Protein AF-A0A935NG46-F1 (afdb_monomer)

Nearest PDB structures (foldseek):
  5boi-assembly1_A  TM=5.589E-01  e=3.787E+00  Priestia megaterium QM B1551
  6q3s-assembly1_A  TM=2.708E-01  e=5.970E+00  Homo sapiens
  5f1i-assembly8_V  TM=2.228E-01  e=8.399E+00  Canis lupus familiaris

Foldseek 3Di:
DDDDDDDDDDDDDDDDDDDDDDPDDDPDDDPDPPPVVVLLVVLLVCVVVVHDADLVSFDFDWDKFPVVVCPAQLNVLVLVCLQVVPCVSNVVQAADPVCLLVLVCLVVVNDDPVRSVVVVVVCCVVCVCVVVVQVVQAVVLSVVQVVVCVVVVHNSNPWDFPIKIWGWSHDNQQWTWIKIWGWTDDPNWIKIFILGIWIHHRRHIHRRHDTDIDTDDD

Sequence (218 aa):
MISKNNKSNLYRFMIGGLFIATLIFFMASCQPADPDAAKIKLTKEKIARGDSLTFDDLNNRVITNDKKMAKDPAFVDLLEAIKTDNYNLIMDHTIPKERLMDAHRVFKREMSDEQFAAEKIRFEQENPDYYYDYMAILAGQYEQLKITMEQYRLDPARIKIDSVTTQQAFDLGDTGEATVHMNFQQNNRKYRISAMKCVKFDGKWYFTNWLVLVKMGA

Secondary structure (DSSP, 8-state):
----------------------------------HHHHHHHHHHHHHHHTPPPPHHHH--EEEES-TTGGGSHHHHHHHHHHHHT-THHHHTTSPPGGGHHHHHGGG-TTS-HHHHHHHHHHHHHH-TTHHHHHHHHHHHHHHHHHHHHHHTT--GGG--EEEEEEEEEEE-SS-EEEEEEEEEEETTEEEEEEEEEEEEETTEEEEEEEEEEEEPP-

Solvent-accessible surface area (backbone atoms only — not comparable to full-atom values): 12894 Å² total; per-residue (Å²): 138,90,81,84,86,85,79,89,86,90,83,87,81,84,80,86,89,77,91,78,91,73,91,72,88,81,88,72,96,66,86,67,78,60,73,57,61,59,48,48,49,51,52,51,52,32,55,77,70,70,48,86,80,50,73,78,75,35,44,75,43,76,43,76,60,38,70,65,63,64,65,33,66,53,53,44,29,43,54,46,17,59,45,69,74,35,67,68,53,42,56,81,24,43,68,55,74,94,42,43,62,65,54,49,38,77,80,45,67,90,49,52,73,67,57,44,53,55,49,45,56,50,47,53,70,78,40,75,55,50,61,59,54,51,53,50,51,46,52,51,27,52,52,49,35,52,56,51,34,58,76,68,70,54,61,54,75,68,68,51,77,76,39,28,36,33,41,29,50,31,71,74,76,41,42,32,34,31,26,38,32,43,28,30,64,54,96,95,40,44,35,32,44,29,41,57,34,30,39,29,45,90,61,41,65,26,59,71,48,56,53,44,69,42,80,51,82,133

Mean predicted aligned error: 13.38 Å

Structure (mmCIF, N/CA/C/O backbone):
data_AF-A0A935NG46-F1
#
_entry.id   AF-A0A935NG46-F1
#
loop_
_atom_site.group_PDB
_atom_site.id
_atom_site.type_symbol
_atom_site.label_atom_id
_atom_site.label_alt_id
_atom_site.label_comp_id
_atom_site.label_asym_id
_atom_site.label_entity_id
_atom_site.label_seq_id
_atom_site.pdbx_PDB_ins_code
_atom_site.Cartn_x
_atom_site.Cartn_y
_atom_site.Cartn_z
_atom_site.occupancy
_atom_site.B_iso_or_equiv
_atom_site.auth_seq_id
_atom_site.auth_comp_id
_atom_site.auth_asym_id
_atom_site.auth_atom_id
_atom_site.pdbx_PDB_model_num
ATOM 1 N N . MET A 1 1 ? 1.502 57.185 15.109 1.00 37.12 1 MET A N 1
ATOM 2 C CA . MET A 1 1 ? 0.429 57.829 14.324 1.00 37.12 1 MET A CA 1
ATOM 3 C C . MET A 1 1 ? -0.360 56.723 13.636 1.00 37.12 1 MET A C 1
ATOM 5 O O . MET A 1 1 ? 0.237 55.895 12.965 1.00 37.12 1 MET A O 1
ATOM 9 N N . ILE A 1 2 ? -1.654 56.635 13.938 1.00 32.75 2 ILE A N 1
ATOM 10 C CA . ILE A 1 2 ? -2.614 55.640 13.435 1.00 32.75 2 ILE A CA 1
ATOM 11 C C . ILE A 1 2 ? -3.162 56.115 12.083 1.00 32.75 2 ILE A C 1
ATOM 13 O O . ILE A 1 2 ? -3.491 57.290 11.974 1.00 32.75 2 ILE A O 1
ATOM 17 N N . SER A 1 3 ? -3.369 55.203 11.128 1.00 28.89 3 SER A N 1
ATOM 18 C CA . SER A 1 3 ? -4.580 55.149 10.280 1.00 28.89 3 SER A CA 1
ATOM 19 C C . SER A 1 3 ? -4.580 53.808 9.529 1.00 28.89 3 SER A C 1
ATOM 21 O O . SER A 1 3 ? -3.670 53.556 8.751 1.00 28.89 3 SER A O 1
ATOM 23 N N . LYS A 1 4 ? -5.334 52.778 9.935 1.00 32.16 4 LYS A N 1
ATOM 24 C CA . LYS A 1 4 ? -6.785 52.522 9.780 1.00 32.16 4 LYS A CA 1
ATOM 25 C C . LYS A 1 4 ? -7.296 52.467 8.328 1.00 32.16 4 LYS A C 1
ATOM 27 O O . LYS A 1 4 ? -7.349 53.472 7.639 1.00 32.16 4 LYS A O 1
ATOM 32 N N . ASN A 1 5 ? -7.836 51.280 8.024 1.00 30.17 5 ASN A N 1
ATOM 33 C CA . ASN A 1 5 ? -9.028 50.976 7.223 1.00 30.17 5 ASN A CA 1
ATOM 34 C C . ASN A 1 5 ? -9.022 51.242 5.708 1.00 30.17 5 ASN A C 1
ATOM 36 O O . ASN A 1 5 ? -9.137 52.374 5.264 1.00 30.17 5 ASN A O 1
ATOM 40 N N . ASN A 1 6 ? -9.186 50.160 4.936 1.00 31.84 6 ASN A N 1
ATOM 41 C CA . ASN A 1 6 ? -10.498 49.915 4.330 1.00 31.84 6 ASN A CA 1
ATOM 42 C C . ASN A 1 6 ? -10.724 48.430 4.007 1.00 31.84 6 ASN A C 1
ATOM 44 O O . ASN A 1 6 ? -10.138 47.856 3.094 1.00 31.84 6 ASN A O 1
ATOM 48 N N . LYS A 1 7 ? -11.616 47.825 4.796 1.00 30.30 7 LYS A N 1
ATOM 49 C CA . LYS A 1 7 ? -12.428 46.677 4.397 1.00 30.30 7 LYS A CA 1
ATOM 50 C C . LYS A 1 7 ? -13.570 47.174 3.502 1.00 30.30 7 LYS A C 1
ATOM 52 O O . LYS A 1 7 ? -13.950 48.337 3.573 1.00 30.30 7 LYS A O 1
ATOM 57 N N . SER A 1 8 ? -14.163 46.213 2.795 1.00 28.41 8 SER A N 1
ATOM 58 C CA . SER A 1 8 ? -15.548 46.181 2.309 1.00 28.41 8 SER A CA 1
ATOM 59 C C . SER A 1 8 ? -15.951 47.185 1.233 1.00 28.41 8 SER A C 1
ATOM 61 O O . SER A 1 8 ? -16.188 48.350 1.521 1.00 28.41 8 SER A O 1
ATOM 63 N N . ASN A 1 9 ? -16.177 46.669 0.024 1.00 28.59 9 ASN A N 1
ATOM 64 C CA . ASN A 1 9 ? -17.460 46.805 -0.672 1.00 28.59 9 ASN A CA 1
ATOM 65 C C . ASN A 1 9 ? -17.449 45.944 -1.937 1.00 28.59 9 ASN A C 1
ATOM 67 O O . ASN A 1 9 ? -16.970 46.380 -2.972 1.00 28.59 9 ASN A O 1
ATOM 71 N N . LEU A 1 10 ? -17.998 44.731 -1.848 1.00 31.39 10 LEU A N 1
ATOM 72 C CA . LEU A 1 10 ? -18.798 44.163 -2.937 1.00 31.39 10 LEU A CA 1
ATOM 73 C C . LEU A 1 10 ? -19.726 43.068 -2.380 1.00 31.39 10 LEU A C 1
ATOM 75 O O . LEU A 1 10 ? -19.707 41.911 -2.777 1.00 31.39 10 LEU A O 1
ATOM 79 N N . TYR A 1 11 ? -20.535 43.452 -1.394 1.00 30.36 11 TYR A N 1
ATOM 80 C CA . TYR A 1 11 ? -21.821 42.809 -1.147 1.00 30.36 11 TYR A CA 1
ATOM 81 C C . TYR A 1 11 ? -22.881 43.737 -1.724 1.00 30.36 11 TYR A C 1
ATOM 83 O O . TYR A 1 11 ? -22.942 44.887 -1.293 1.00 30.36 11 TYR A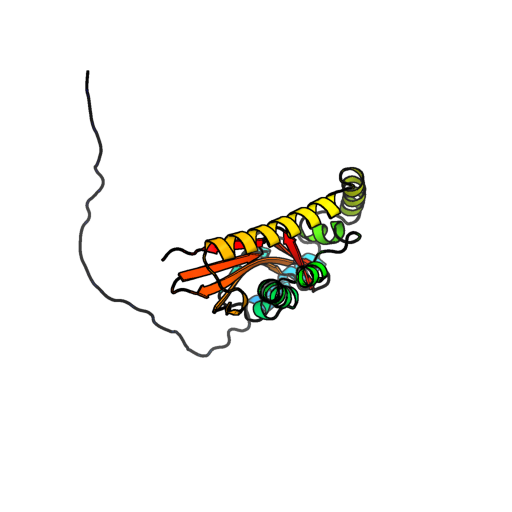 O 1
ATOM 91 N N . ARG A 1 12 ? -23.702 43.228 -2.649 1.00 30.30 12 ARG A N 1
ATOM 92 C CA . ARG A 1 12 ? -25.159 43.457 -2.753 1.00 30.30 12 ARG A CA 1
ATOM 93 C C . ARG A 1 12 ? -25.647 43.148 -4.164 1.00 30.30 12 ARG A C 1
ATOM 95 O O . ARG A 1 12 ? -25.669 44.018 -5.016 1.00 30.30 12 ARG A O 1
ATOM 102 N N . PHE A 1 13 ? -26.091 41.915 -4.341 1.00 29.95 13 PHE A N 1
ATOM 103 C CA . PHE A 1 13 ? -27.479 41.590 -4.678 1.00 29.95 13 PHE A CA 1
ATOM 104 C C . PHE A 1 13 ? -27.719 40.251 -3.957 1.00 29.95 13 PHE A C 1
ATOM 106 O O . PHE A 1 13 ? -27.055 39.270 -4.257 1.00 29.95 13 PHE A O 1
ATOM 113 N N . MET A 1 14 ? -28.305 40.227 -2.753 1.00 26.27 14 MET A N 1
ATOM 114 C CA . MET A 1 14 ? -29.753 40.257 -2.471 1.00 26.27 14 MET A CA 1
ATOM 115 C C . MET A 1 14 ? -30.551 39.317 -3.382 1.00 26.27 14 MET A C 1
ATOM 117 O O . MET A 1 14 ? -30.396 39.407 -4.587 1.00 26.27 14 MET A O 1
ATOM 121 N N . ILE A 1 15 ? -31.483 38.472 -2.942 1.00 27.75 15 ILE A N 1
ATOM 122 C CA . ILE A 1 15 ? -32.122 38.134 -1.657 1.00 27.75 15 ILE A CA 1
ATOM 123 C C . ILE A 1 15 ? -33.001 36.907 -1.998 1.00 27.75 15 ILE A C 1
ATOM 125 O O . ILE A 1 15 ? -33.525 36.840 -3.107 1.00 27.75 15 ILE A O 1
ATOM 129 N N . GLY A 1 16 ? -33.248 36.026 -1.023 1.00 22.80 16 GLY A N 1
ATOM 130 C CA . GLY A 1 16 ? -34.390 35.094 -1.018 1.00 22.80 16 GLY A CA 1
ATOM 131 C C . GLY A 1 16 ? -34.070 33.749 -1.673 1.00 22.80 16 GLY A C 1
ATOM 132 O O . GLY A 1 16 ? -33.757 33.687 -2.847 1.00 22.80 16 GLY A O 1
ATOM 133 N N . GLY A 1 17 ? -34.061 32.616 -0.981 1.00 21.72 17 GLY A N 1
ATOM 134 C CA . GLY A 1 17 ? -34.936 32.215 0.112 1.00 21.72 17 GLY A CA 1
ATOM 135 C C . GLY A 1 17 ? -35.725 31.002 -0.369 1.00 21.72 17 GLY A C 1
ATOM 136 O O . GLY A 1 17 ? -36.666 31.188 -1.121 1.00 21.72 17 GLY A O 1
ATOM 137 N N . LEU A 1 18 ? -35.288 29.798 0.014 1.00 26.62 18 LEU A N 1
ATOM 138 C CA . LEU A 1 18 ? -36.050 28.547 0.215 1.00 26.62 18 LEU A CA 1
ATOM 139 C C . LEU A 1 18 ? -35.009 27.412 0.305 1.00 26.62 18 LEU A C 1
ATOM 141 O O . LEU A 1 18 ? -34.232 27.206 -0.617 1.00 26.62 18 LEU A O 1
ATOM 145 N N . PHE A 1 19 ? -34.776 26.806 1.469 1.00 24.98 19 PHE A N 1
ATOM 146 C CA . PHE A 1 19 ? -35.498 25.609 1.917 1.00 24.98 19 PHE A CA 1
ATOM 147 C C . PHE A 1 19 ? -35.634 24.544 0.817 1.00 24.98 19 PHE A C 1
ATOM 149 O O . PHE A 1 19 ? -36.474 24.680 -0.062 1.00 24.98 19 PHE A O 1
ATOM 156 N N . ILE A 1 20 ? -34.856 23.462 0.930 1.00 27.86 20 ILE A N 1
ATOM 157 C CA . ILE A 1 20 ? -35.323 22.070 1.100 1.00 27.86 20 ILE A CA 1
ATOM 158 C C . ILE A 1 20 ? -34.188 21.109 0.717 1.00 27.86 20 ILE A C 1
ATOM 160 O O . ILE A 1 20 ? -33.558 21.213 -0.330 1.00 27.86 20 ILE A O 1
ATOM 164 N N . ALA A 1 21 ? -33.924 20.177 1.628 1.00 31.73 21 ALA A N 1
ATOM 165 C CA . ALA A 1 21 ? -33.118 18.996 1.399 1.00 31.73 21 ALA A CA 1
ATOM 166 C C . ALA A 1 21 ? -33.641 18.190 0.205 1.00 31.73 21 ALA A C 1
ATOM 168 O O . ALA A 1 21 ? -34.828 17.894 0.151 1.00 31.73 21 ALA A O 1
ATOM 169 N N . THR A 1 22 ? -32.750 17.704 -0.652 1.00 27.98 22 THR A N 1
ATOM 170 C CA . THR A 1 22 ? -33.059 16.542 -1.492 1.00 27.98 22 THR A CA 1
ATOM 171 C C . THR A 1 22 ? -31.817 15.680 -1.651 1.00 27.98 22 THR A C 1
ATOM 173 O O . THR A 1 22 ? -31.035 15.820 -2.585 1.00 27.98 22 THR A O 1
ATOM 176 N N . LEU A 1 23 ? -31.679 14.740 -0.712 1.00 28.22 23 LEU A N 1
ATOM 177 C CA . LEU A 1 23 ? -31.397 13.360 -1.085 1.00 28.22 23 LEU A CA 1
ATOM 178 C C . LEU A 1 23 ? -32.496 12.936 -2.071 1.00 28.22 23 LEU A C 1
ATOM 180 O O . LEU A 1 23 ? -33.660 12.877 -1.682 1.00 28.22 23 LEU A O 1
ATOM 184 N N . ILE A 1 24 ? -32.140 12.618 -3.312 1.00 28.56 24 ILE A N 1
ATOM 185 C CA . ILE A 1 24 ? -32.945 11.727 -4.149 1.00 28.56 24 ILE A CA 1
ATOM 186 C C . ILE A 1 24 ? -32.007 10.662 -4.707 1.00 28.56 24 ILE A C 1
ATOM 188 O O . ILE A 1 24 ? -31.127 10.926 -5.525 1.00 28.56 24 ILE A O 1
ATOM 192 N N . PHE A 1 25 ? -32.215 9.449 -4.200 1.00 27.50 25 PHE A N 1
ATOM 193 C CA . PHE A 1 25 ? -31.856 8.196 -4.843 1.00 27.50 25 PHE A CA 1
ATOM 194 C C . PHE A 1 25 ? -32.391 8.192 -6.279 1.00 27.50 25 PHE A C 1
ATOM 196 O O . PHE A 1 25 ? -33.599 8.281 -6.478 1.00 27.50 25 PHE A O 1
ATOM 203 N N . PHE A 1 26 ? -31.520 7.979 -7.261 1.00 25.33 26 PHE A N 1
ATOM 204 C CA . PHE A 1 26 ? -31.934 7.372 -8.521 1.00 25.33 26 PHE A CA 1
ATOM 205 C C . PHE A 1 26 ? -31.528 5.898 -8.492 1.00 25.33 26 PHE A C 1
ATOM 207 O O . PHE A 1 26 ? -30.383 5.543 -8.754 1.00 25.33 26 PHE A O 1
ATOM 214 N N . MET A 1 27 ? -32.490 5.034 -8.157 1.00 29.83 27 MET A N 1
ATOM 215 C CA . MET A 1 27 ? -32.558 3.709 -8.763 1.00 29.83 27 MET A CA 1
ATOM 216 C C . MET A 1 27 ? -33.507 3.823 -9.953 1.00 29.83 27 MET A C 1
ATOM 218 O O . MET A 1 27 ? -34.720 3.882 -9.785 1.00 29.83 27 MET A O 1
ATOM 222 N N . ALA A 1 28 ? -32.932 3.875 -11.150 1.00 23.89 28 ALA A N 1
ATOM 223 C CA . ALA A 1 28 ? -33.612 3.529 -12.384 1.00 23.89 28 ALA A CA 1
ATOM 224 C C . ALA A 1 28 ? -32.652 2.648 -13.186 1.00 23.89 28 ALA A C 1
ATOM 226 O O . ALA A 1 28 ? -31.534 3.037 -13.521 1.00 23.89 28 ALA A O 1
ATOM 227 N N . SER A 1 29 ? -33.094 1.417 -13.398 1.00 32.28 29 SER A N 1
ATOM 228 C CA . SER A 1 29 ? -32.451 0.367 -14.165 1.00 32.28 29 SER A CA 1
ATOM 229 C C . SER A 1 29 ? -32.290 0.770 -15.630 1.00 32.28 29 SER A C 1
ATOM 231 O O . SER A 1 29 ? -33.238 0.718 -16.404 1.00 32.28 29 SER A O 1
ATOM 233 N N . CYS A 1 30 ? -31.064 1.095 -16.001 1.00 24.56 30 CYS A N 1
ATOM 234 C CA . CYS A 1 30 ? -30.469 0.764 -17.285 1.00 24.56 30 CYS A CA 1
ATOM 235 C C . CYS A 1 30 ? -29.023 0.446 -16.931 1.00 24.56 30 CYS A C 1
ATOM 237 O O . CYS A 1 30 ? -28.327 1.337 -16.456 1.00 24.56 30 CYS A O 1
ATOM 239 N N . GLN A 1 31 ? -28.578 -0.807 -17.079 1.00 31.27 31 GLN A N 1
ATOM 240 C CA . GLN A 1 31 ? -27.139 -1.070 -17.132 1.00 31.27 31 GLN A CA 1
ATOM 241 C C . GLN A 1 31 ? -26.605 -0.211 -18.282 1.00 31.27 31 GLN A C 1
ATOM 243 O O . GLN A 1 31 ? -26.950 -0.494 -19.433 1.00 31.27 31 GLN A O 1
ATOM 248 N N . PRO A 1 32 ? -25.823 0.851 -18.021 1.00 31.98 32 PRO A N 1
ATOM 249 C CA . PRO A 1 32 ? -25.076 1.450 -19.103 1.00 31.98 32 PRO A CA 1
ATOM 250 C C . PRO A 1 32 ? -24.085 0.368 -19.528 1.00 31.98 32 PRO A C 1
ATOM 252 O O . PRO A 1 32 ? -23.428 -0.232 -18.674 1.00 31.98 32 PRO A O 1
ATOM 255 N N . ALA A 1 33 ? -24.014 0.068 -20.824 1.00 40.75 33 ALA A N 1
ATOM 256 C CA . ALA A 1 33 ? -22.881 -0.676 -21.356 1.00 40.75 33 ALA A CA 1
ATOM 257 C C . ALA A 1 33 ? -21.625 0.003 -20.810 1.00 40.75 33 ALA A C 1
ATOM 259 O O . ALA A 1 33 ? -21.465 1.204 -21.025 1.00 40.75 33 ALA A O 1
ATOM 260 N N . ASP A 1 34 ? -20.852 -0.737 -20.012 1.00 42.16 34 ASP A N 1
ATOM 261 C CA . ASP A 1 34 ? -19.823 -0.192 -19.136 1.00 42.16 34 ASP A CA 1
ATOM 262 C C . ASP A 1 34 ? -18.914 0.752 -19.945 1.00 42.16 34 ASP A C 1
ATOM 264 O O . ASP A 1 34 ? -18.124 0.270 -20.770 1.00 42.16 34 ASP A O 1
ATOM 268 N N . PRO A 1 35 ? -19.038 2.089 -19.785 1.00 42.34 35 PRO A N 1
ATOM 269 C CA . PRO A 1 35 ? -18.246 3.049 -20.551 1.00 42.34 35 PRO A CA 1
ATOM 270 C C . PRO A 1 35 ? -16.739 2.875 -20.288 1.00 42.34 35 PRO A C 1
ATOM 272 O O . PRO A 1 35 ? -15.908 3.447 -21.000 1.00 42.34 35 PRO A O 1
ATOM 275 N N . ASP A 1 36 ? -16.386 2.037 -19.310 1.00 53.03 36 ASP A N 1
ATOM 276 C CA . ASP A 1 36 ? -15.032 1.708 -18.902 1.00 53.03 36 ASP A CA 1
ATOM 277 C C . ASP A 1 36 ? -14.428 0.609 -19.766 1.00 53.03 36 ASP A C 1
ATOM 279 O O . ASP A 1 36 ? -13.253 0.696 -20.107 1.00 53.03 36 ASP A O 1
ATOM 283 N N . ALA A 1 37 ? -15.216 -0.363 -20.236 1.00 50.00 37 ALA A N 1
ATOM 284 C CA . ALA A 1 37 ? -14.708 -1.420 -21.110 1.00 50.00 37 ALA A CA 1
ATOM 285 C C . ALA A 1 37 ? -14.220 -0.856 -22.455 1.00 50.00 37 ALA A C 1
ATOM 287 O O . ALA A 1 37 ? -13.175 -1.263 -22.964 1.00 50.00 37 ALA A O 1
ATOM 288 N N . ALA A 1 38 ? -14.942 0.125 -23.005 1.00 50.53 38 ALA A N 1
ATOM 289 C CA . ALA A 1 38 ? -14.576 0.787 -24.256 1.00 50.53 38 ALA A CA 1
ATOM 290 C C . ALA A 1 38 ? -13.324 1.668 -24.105 1.00 50.53 38 ALA A C 1
ATOM 292 O O . ALA A 1 38 ? -12.458 1.651 -24.978 1.00 50.53 38 ALA A O 1
ATOM 293 N N . LYS A 1 39 ? -13.191 2.391 -22.984 1.00 53.53 39 LYS A N 1
ATOM 294 C CA . LYS A 1 39 ? -12.001 3.209 -22.696 1.00 53.53 39 LYS A CA 1
ATOM 295 C C . LYS A 1 39 ? -10.773 2.355 -22.392 1.00 53.53 39 LYS A C 1
ATOM 297 O O . LYS A 1 39 ? -9.725 2.603 -22.970 1.00 53.53 39 LYS A O 1
ATOM 302 N N . ILE A 1 40 ? -10.908 1.307 -21.577 1.00 50.22 40 ILE A N 1
ATOM 303 C CA . ILE A 1 40 ? -9.828 0.349 -21.288 1.00 50.22 40 ILE A CA 1
ATOM 304 C C . ILE A 1 40 ? -9.351 -0.319 -22.580 1.00 50.22 40 ILE A C 1
ATOM 306 O O . ILE A 1 40 ? -8.149 -0.462 -22.792 1.00 50.22 40 ILE A O 1
ATOM 310 N N . LYS A 1 41 ? -10.279 -0.696 -23.467 1.00 57.06 41 LYS A N 1
ATOM 311 C CA . LYS A 1 41 ? -9.944 -1.252 -24.779 1.00 57.06 41 LYS A CA 1
ATOM 312 C C . LYS A 1 41 ? -9.162 -0.249 -25.634 1.00 57.06 41 LYS A C 1
ATOM 314 O O . LYS A 1 41 ? -8.110 -0.608 -26.148 1.00 57.06 41 LYS A O 1
ATOM 319 N N . LEU A 1 42 ? -9.616 1.003 -25.716 1.00 58.66 42 LEU A N 1
ATOM 320 C CA . LEU A 1 42 ? -8.941 2.054 -26.482 1.00 58.66 42 LEU A CA 1
ATOM 321 C C . LEU A 1 42 ? -7.534 2.360 -25.939 1.00 58.66 42 LEU A C 1
ATOM 323 O O . LEU A 1 42 ? -6.596 2.518 -26.715 1.00 58.66 42 LEU A O 1
ATOM 327 N N . THR A 1 43 ? -7.362 2.406 -24.616 1.00 53.19 43 THR A N 1
ATOM 328 C CA . THR A 1 43 ? -6.055 2.635 -23.985 1.00 53.19 43 THR A CA 1
ATOM 329 C C . THR A 1 43 ? -5.114 1.448 -24.207 1.00 53.19 43 THR A C 1
ATOM 331 O O . THR A 1 43 ? -3.949 1.654 -24.539 1.00 53.19 43 THR A O 1
ATOM 334 N N . LYS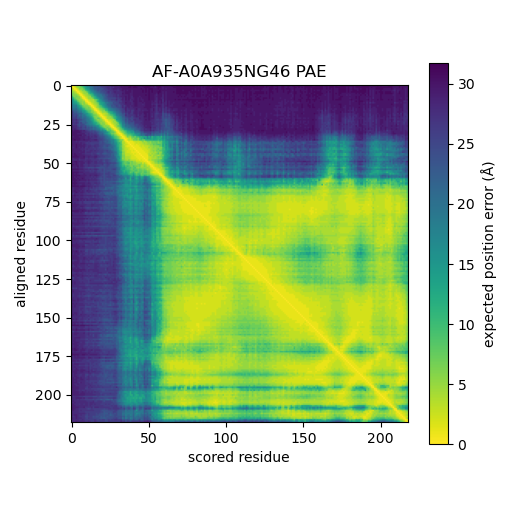 A 1 44 ? -5.611 0.204 -24.119 1.00 49.34 44 LYS A N 1
ATOM 335 C CA . LYS A 1 44 ? -4.837 -1.002 -24.470 1.00 49.34 44 LYS A CA 1
ATOM 336 C C . LYS A 1 44 ? -4.422 -1.018 -25.942 1.00 49.34 44 LYS A C 1
ATOM 338 O O . LYS A 1 44 ? -3.293 -1.382 -26.247 1.00 49.34 44 LYS A O 1
ATOM 343 N N . GLU A 1 45 ? -5.306 -0.595 -26.843 1.00 52.69 45 GLU A N 1
ATOM 344 C CA . GLU A 1 45 ? -5.009 -0.472 -28.274 1.00 52.69 45 GLU A CA 1
ATOM 345 C C . GLU A 1 45 ? -3.966 0.622 -28.550 1.00 52.69 45 GLU A C 1
ATOM 347 O O . GLU A 1 45 ? -3.045 0.385 -29.325 1.00 52.69 45 GLU A O 1
ATOM 352 N N . LYS A 1 46 ? -4.044 1.780 -27.878 1.00 52.59 46 LYS A N 1
ATOM 353 C CA . LYS A 1 46 ? -3.020 2.838 -27.955 1.00 52.59 46 LYS A CA 1
ATOM 354 C C . LYS A 1 46 ? -1.646 2.336 -27.497 1.00 52.59 46 LYS A C 1
ATOM 356 O O . LYS A 1 46 ? -0.667 2.530 -28.208 1.00 52.59 46 LYS A O 1
ATOM 361 N N . ILE A 1 47 ? -1.587 1.615 -26.374 1.00 50.12 47 ILE A N 1
ATOM 362 C CA . ILE A 1 47 ? -0.344 1.006 -25.868 1.00 50.12 47 ILE A CA 1
ATOM 363 C C . ILE A 1 47 ? 0.213 -0.014 -26.863 1.00 50.12 47 ILE A C 1
ATOM 365 O O . ILE A 1 47 ? 1.399 0.022 -27.174 1.00 50.12 47 ILE A O 1
ATOM 369 N N . ALA A 1 48 ? -0.635 -0.893 -27.404 1.00 46.72 48 ALA A N 1
ATOM 370 C CA . ALA A 1 48 ? -0.220 -1.894 -28.386 1.00 46.72 48 ALA A CA 1
ATOM 371 C C . ALA A 1 48 ? 0.300 -1.274 -29.696 1.00 46.72 48 ALA A C 1
ATOM 373 O O . ALA A 1 48 ? 1.090 -1.900 -30.399 1.00 46.72 48 ALA A O 1
ATOM 374 N N . ARG A 1 49 ? -0.130 -0.049 -30.022 1.00 48.34 49 ARG A N 1
ATOM 375 C CA . ARG A 1 49 ? 0.341 0.719 -31.183 1.00 48.34 49 ARG A CA 1
ATOM 376 C C . ARG A 1 49 ? 1.534 1.631 -30.883 1.00 48.34 49 ARG A C 1
ATOM 378 O O . ARG A 1 49 ? 2.070 2.216 -31.817 1.00 48.34 49 ARG A O 1
ATOM 385 N N . GLY A 1 50 ? 1.960 1.739 -29.622 1.00 39.41 50 GLY A N 1
ATOM 386 C CA . GLY A 1 50 ? 3.018 2.664 -29.206 1.00 39.41 50 GLY A CA 1
ATOM 387 C C . GLY A 1 50 ? 2.601 4.139 -29.250 1.00 39.41 50 GLY A C 1
ATOM 388 O O . GLY A 1 50 ? 3.460 5.011 -29.344 1.00 39.41 50 GLY A O 1
ATOM 389 N N . ASP A 1 51 ? 1.296 4.425 -29.207 1.00 49.62 51 ASP A N 1
ATOM 390 C CA . ASP A 1 51 ? 0.777 5.793 -29.180 1.00 49.62 51 ASP A CA 1
ATOM 391 C C . ASP A 1 51 ? 1.043 6.432 -27.802 1.00 49.62 51 ASP A C 1
ATOM 393 O O . ASP A 1 51 ? 0.827 5.805 -26.762 1.00 49.62 51 ASP A O 1
ATOM 397 N N . SER A 1 52 ? 1.431 7.711 -27.782 1.00 43.44 52 SER A N 1
ATOM 398 C CA . SER A 1 52 ? 1.578 8.490 -26.544 1.00 43.44 52 SER A CA 1
ATOM 399 C C . SER A 1 52 ? 0.239 8.607 -25.803 1.00 43.44 52 SER A C 1
ATOM 401 O O . SER A 1 52 ? -0.766 9.012 -26.403 1.00 43.44 52 SER A O 1
ATOM 403 N N . LEU A 1 53 ? 0.214 8.304 -24.503 1.00 46.69 53 LEU A N 1
ATOM 404 C CA . LEU A 1 53 ? -0.981 8.443 -23.665 1.00 46.69 53 LEU A CA 1
ATOM 405 C C . LEU A 1 53 ? -1.050 9.842 -23.046 1.00 46.69 53 LEU A C 1
ATOM 407 O O . LEU A 1 53 ? -0.069 10.352 -22.512 1.00 46.69 53 LEU A O 1
ATOM 411 N N . THR A 1 54 ? -2.227 10.468 -23.076 1.00 51.94 54 THR A N 1
ATOM 412 C CA . THR A 1 54 ? -2.449 11.736 -22.365 1.00 51.94 54 THR A CA 1
ATOM 413 C C . THR A 1 54 ? -2.833 11.495 -20.901 1.00 51.94 54 THR A C 1
ATOM 415 O O . THR A 1 54 ? -3.349 10.437 -20.542 1.00 51.94 54 THR A O 1
ATOM 418 N N . PHE A 1 55 ? -2.649 12.497 -20.035 1.00 40.88 55 PHE A N 1
ATOM 419 C CA . PHE A 1 55 ? -3.143 12.451 -18.648 1.00 40.88 55 PHE A CA 1
ATOM 420 C C . PHE A 1 55 ? -4.662 12.197 -18.566 1.00 40.88 55 PHE A C 1
ATOM 422 O O . PHE A 1 55 ? -5.124 11.506 -17.659 1.00 40.88 55 PHE A O 1
ATOM 429 N N . ASP A 1 56 ? -5.429 12.683 -19.545 1.00 51.94 56 ASP A N 1
ATOM 430 C CA . ASP A 1 56 ? -6.872 12.437 -19.651 1.00 51.94 56 ASP A CA 1
ATOM 431 C C . ASP A 1 56 ? -7.209 11.011 -20.119 1.00 51.94 56 ASP A C 1
ATOM 433 O O . ASP A 1 56 ? -8.286 10.504 -19.792 1.00 51.94 56 ASP A O 1
ATOM 437 N N . ASP A 1 57 ? -6.297 10.337 -20.833 1.00 54.09 57 ASP A N 1
ATOM 438 C CA . ASP A 1 57 ? -6.408 8.908 -21.170 1.00 54.09 57 ASP A CA 1
ATOM 439 C C . ASP A 1 57 ? -6.153 8.008 -19.946 1.00 54.09 57 ASP A C 1
ATOM 441 O O . ASP A 1 57 ? -6.642 6.878 -19.891 1.00 54.09 57 ASP A O 1
ATOM 445 N N . LEU A 1 58 ? -5.404 8.513 -18.960 1.00 52.72 58 LEU A N 1
ATOM 446 C CA . LEU A 1 58 ? -5.075 7.824 -17.706 1.00 52.72 58 LEU A CA 1
ATOM 447 C C . LEU A 1 58 ? -6.118 8.082 -16.599 1.00 52.72 58 LEU A C 1
ATOM 449 O O . LEU A 1 58 ? -6.304 7.248 -15.725 1.00 52.72 58 LEU A O 1
ATOM 453 N N . ASN A 1 59 ? -6.820 9.209 -16.705 1.00 54.50 59 ASN A N 1
ATOM 454 C CA . ASN A 1 59 ? -7.803 9.829 -15.816 1.00 54.50 59 ASN A CA 1
ATOM 455 C C . ASN A 1 59 ? -7.999 9.293 -14.380 1.00 54.50 59 ASN A C 1
ATOM 457 O O . ASN A 1 59 ? -8.568 8.225 -14.139 1.00 54.50 59 ASN A O 1
ATOM 461 N N . ASN A 1 60 ? -7.694 10.194 -13.438 1.00 58.53 60 ASN A N 1
ATOM 462 C CA . ASN A 1 60 ? -7.894 10.110 -11.994 1.00 58.53 60 ASN A CA 1
ATOM 463 C C . ASN A 1 60 ? -9.372 9.958 -11.609 1.00 58.53 60 ASN A C 1
ATOM 465 O O . ASN A 1 60 ? -10.086 10.943 -11.403 1.00 58.53 60 ASN A O 1
ATOM 469 N N . ARG A 1 61 ? -9.842 8.721 -11.461 1.00 59.34 61 ARG A N 1
ATOM 470 C CA . ARG A 1 61 ? -11.198 8.446 -10.972 1.00 59.34 61 ARG A CA 1
ATOM 471 C C . ARG A 1 61 ? -11.185 8.236 -9.472 1.00 59.34 61 ARG A C 1
ATOM 473 O O . ARG A 1 61 ? -10.455 7.384 -8.978 1.00 59.34 61 ARG A O 1
ATOM 480 N N . VAL A 1 62 ? -12.046 8.963 -8.763 1.00 61.56 62 VAL A N 1
ATOM 481 C CA . VAL A 1 62 ? -12.372 8.667 -7.365 1.00 61.56 62 VAL A CA 1
ATOM 482 C C . VAL A 1 62 ? -13.598 7.762 -7.344 1.00 61.56 62 VAL A C 1
ATOM 484 O O . VAL A 1 62 ? -14.733 8.219 -7.476 1.00 61.56 62 VAL A O 1
ATOM 487 N N . ILE A 1 63 ? -13.371 6.463 -7.190 1.00 66.00 63 ILE A N 1
ATOM 488 C CA . ILE A 1 63 ? -14.427 5.470 -7.014 1.00 66.00 63 ILE A CA 1
ATOM 489 C C . ILE A 1 63 ? -14.716 5.374 -5.524 1.00 66.00 63 ILE A C 1
ATOM 491 O O . ILE A 1 63 ? -13.862 4.986 -4.730 1.00 66.00 63 ILE A O 1
ATOM 495 N N . THR A 1 64 ? -15.936 5.725 -5.135 1.00 62.84 64 THR A N 1
ATOM 496 C CA . THR A 1 64 ? -16.400 5.532 -3.761 1.00 62.84 64 THR A CA 1
ATOM 497 C C . THR A 1 64 ? -17.131 4.199 -3.680 1.00 62.84 64 THR A C 1
ATOM 499 O O . THR A 1 64 ? -18.044 3.954 -4.463 1.00 62.84 64 THR A O 1
ATOM 502 N N . ASN A 1 65 ? -16.753 3.365 -2.712 1.00 74.44 65 ASN A N 1
ATOM 503 C CA . ASN A 1 65 ? -17.263 2.011 -2.496 1.00 74.44 65 ASN A CA 1
ATOM 504 C C . ASN A 1 65 ? -16.782 0.971 -3.528 1.00 74.44 65 ASN A C 1
ATOM 506 O O . ASN A 1 65 ? -17.575 0.216 -4.099 1.00 74.44 65 ASN A O 1
ATOM 510 N N . ASP A 1 66 ? -15.467 0.910 -3.740 1.00 78.44 66 ASP A N 1
ATOM 511 C CA . ASP A 1 66 ? -14.835 -0.111 -4.577 1.00 78.44 66 ASP A CA 1
ATOM 512 C C . ASP A 1 66 ? -14.800 -1.478 -3.866 1.00 78.44 66 ASP A C 1
ATOM 514 O O . ASP A 1 66 ? -13.867 -1.836 -3.142 1.00 78.44 66 ASP A O 1
ATOM 518 N N . LYS A 1 67 ? -15.862 -2.265 -4.074 1.00 74.38 67 LYS A N 1
ATOM 519 C CA . LYS A 1 67 ? -16.007 -3.605 -3.485 1.00 74.38 67 LYS A CA 1
ATOM 520 C C . LYS A 1 67 ? -14.953 -4.603 -3.966 1.00 74.38 67 LYS A C 1
ATOM 522 O O . LYS A 1 67 ? -14.799 -5.634 -3.313 1.00 74.38 67 LYS A O 1
ATOM 527 N N . LYS A 1 68 ? -14.302 -4.365 -5.111 1.00 80.88 68 LYS A N 1
ATOM 528 C CA . LYS A 1 68 ? -13.242 -5.251 -5.609 1.00 80.88 68 LYS A CA 1
ATOM 529 C C . LYS A 1 68 ? -11.963 -4.990 -4.829 1.00 80.88 68 LYS A C 1
ATOM 531 O O . LYS A 1 68 ? -11.405 -5.937 -4.292 1.00 80.88 68 LYS A O 1
ATOM 536 N N . MET A 1 69 ? -11.588 -3.721 -4.672 1.00 80.94 69 MET A N 1
ATOM 537 C CA . MET A 1 69 ? -10.405 -3.341 -3.896 1.00 80.94 69 MET A CA 1
ATOM 538 C C . MET A 1 69 ? -10.519 -3.743 -2.421 1.00 80.94 69 MET A C 1
ATOM 540 O O . MET A 1 69 ? -9.562 -4.222 -1.830 1.00 80.94 69 MET A O 1
ATOM 544 N N . ALA A 1 70 ? -11.721 -3.656 -1.841 1.00 77.69 70 ALA A N 1
ATOM 545 C CA . ALA A 1 70 ? -11.983 -4.129 -0.477 1.00 77.69 70 ALA A CA 1
ATOM 546 C C . ALA A 1 70 ? -11.755 -5.642 -0.270 1.00 77.69 70 ALA A C 1
ATOM 548 O O . ALA A 1 70 ? -11.688 -6.096 0.870 1.00 77.69 70 ALA A O 1
ATOM 549 N N . LYS A 1 71 ? -11.714 -6.425 -1.354 1.00 84.69 71 LYS A N 1
ATOM 550 C CA . LYS A 1 71 ? -11.497 -7.879 -1.344 1.00 84.69 71 LYS A CA 1
ATOM 551 C C . LYS A 1 71 ? -10.125 -8.275 -1.879 1.00 84.69 71 LYS A C 1
ATOM 553 O O . LYS A 1 71 ? -9.842 -9.468 -1.946 1.00 84.69 71 LYS A O 1
ATOM 558 N N . ASP A 1 72 ? -9.325 -7.313 -2.322 1.00 87.56 72 ASP A N 1
ATOM 559 C CA . ASP A 1 72 ? -7.998 -7.613 -2.828 1.00 87.56 72 ASP A CA 1
ATOM 560 C C . ASP A 1 72 ? -7.104 -8.084 -1.662 1.00 87.56 72 ASP A C 1
ATOM 562 O O . ASP A 1 72 ? -7.162 -7.481 -0.580 1.00 87.56 72 ASP A O 1
ATOM 566 N N . PRO A 1 73 ? -6.329 -9.176 -1.843 1.00 89.75 73 PRO A N 1
ATOM 567 C CA . PRO A 1 73 ? -5.549 -9.787 -0.772 1.00 89.75 73 PRO A CA 1
ATOM 568 C C . PRO A 1 73 ? -4.666 -8.801 -0.013 1.00 89.75 73 PRO A C 1
ATOM 570 O O . PRO A 1 73 ? -4.609 -8.877 1.209 1.00 89.75 73 PRO A O 1
ATOM 573 N N . ALA A 1 74 ? -4.059 -7.826 -0.699 1.00 87.75 74 ALA A N 1
ATOM 574 C CA . ALA A 1 74 ? -3.176 -6.863 -0.052 1.00 87.75 74 ALA A CA 1
ATOM 575 C C . ALA A 1 74 ? -3.902 -6.069 1.042 1.00 87.75 74 ALA A C 1
ATOM 577 O O . ALA A 1 74 ? -3.391 -5.891 2.147 1.00 87.75 74 ALA A O 1
ATOM 578 N N . PHE A 1 75 ? -5.127 -5.619 0.765 1.00 87.31 75 PHE A N 1
ATOM 579 C CA . PHE A 1 75 ? -5.902 -4.817 1.714 1.00 87.31 75 PHE A CA 1
ATOM 580 C C . PHE A 1 75 ? -6.592 -5.666 2.775 1.00 87.31 75 PHE A C 1
ATOM 582 O O . PHE A 1 75 ? -6.740 -5.210 3.908 1.00 87.31 75 PHE A O 1
ATOM 589 N N . VAL A 1 76 ? -6.994 -6.892 2.433 1.00 89.56 76 VAL A N 1
ATOM 590 C CA . VAL A 1 76 ? -7.495 -7.860 3.418 1.00 89.56 76 VAL A CA 1
ATOM 591 C C . VAL A 1 76 ? -6.408 -8.151 4.451 1.00 89.56 76 VAL A C 1
ATOM 593 O O . VAL A 1 76 ? -6.657 -8.007 5.648 1.00 89.56 76 VAL A O 1
ATOM 596 N N . ASP A 1 77 ? -5.197 -8.448 3.991 1.00 92.62 77 ASP A N 1
ATOM 597 C CA . ASP A 1 77 ? -4.067 -8.781 4.852 1.00 92.62 77 ASP A CA 1
ATOM 598 C C . ASP A 1 77 ? -3.542 -7.561 5.613 1.00 92.62 77 ASP A C 1
ATOM 600 O O . ASP A 1 77 ? -3.135 -7.696 6.760 1.00 92.62 77 ASP A O 1
ATOM 604 N N . LEU A 1 78 ? -3.640 -6.347 5.058 1.00 90.19 78 LEU A N 1
ATOM 605 C CA . LEU A 1 78 ? -3.386 -5.113 5.812 1.00 90.19 78 LEU A CA 1
ATOM 606 C C . LEU A 1 78 ? -4.359 -4.950 6.989 1.00 90.19 78 LEU A C 1
ATOM 608 O O . LEU A 1 78 ? -3.950 -4.572 8.087 1.00 90.19 78 LEU A O 1
ATOM 612 N N . LEU A 1 79 ? -5.653 -5.213 6.783 1.00 90.38 79 LEU A N 1
ATOM 613 C CA . LEU A 1 79 ? -6.638 -5.135 7.864 1.00 90.38 79 LEU A CA 1
ATOM 614 C C . LEU A 1 79 ? -6.429 -6.230 8.905 1.00 90.38 79 LEU A C 1
ATOM 616 O O . LEU A 1 79 ? -6.617 -5.968 10.093 1.00 90.38 79 LEU A O 1
ATOM 620 N N . GLU A 1 80 ? -6.057 -7.430 8.471 1.00 93.38 80 GLU A N 1
ATOM 621 C CA . GLU A 1 80 ? -5.739 -8.525 9.379 1.00 93.38 80 GLU A CA 1
ATOM 622 C C . GLU A 1 80 ? -4.470 -8.224 10.177 1.00 93.38 80 GLU A C 1
ATOM 624 O O . GLU A 1 80 ? -4.508 -8.296 11.400 1.00 93.38 80 GLU A O 1
ATOM 629 N N . ALA A 1 81 ? -3.407 -7.746 9.522 1.00 92.88 81 ALA A N 1
ATOM 630 C CA . ALA A 1 81 ? -2.174 -7.302 10.166 1.00 92.88 81 ALA A CA 1
ATOM 631 C C . ALA A 1 81 ? -2.466 -6.328 11.305 1.00 92.88 81 ALA A C 1
ATOM 633 O O . ALA A 1 81 ? -2.009 -6.543 12.420 1.00 92.88 81 ALA A O 1
ATOM 634 N N . ILE A 1 82 ? -3.297 -5.315 11.047 1.00 91.75 82 ILE A N 1
ATOM 635 C CA . ILE A 1 82 ? -3.715 -4.323 12.043 1.00 91.75 82 ILE A CA 1
ATOM 636 C C . ILE A 1 82 ? -4.461 -4.968 13.217 1.00 91.75 82 ILE A C 1
ATOM 638 O O . ILE A 1 82 ? -4.252 -4.587 14.367 1.00 91.75 82 ILE A O 1
ATOM 642 N N . LYS A 1 83 ? -5.361 -5.915 12.943 1.00 93.50 83 LYS A N 1
ATOM 643 C CA . LYS A 1 83 ? -6.176 -6.576 13.973 1.00 93.50 83 LYS A CA 1
ATOM 644 C C . LYS A 1 83 ? -5.366 -7.527 14.843 1.00 93.50 83 LYS A C 1
ATOM 646 O O . LYS A 1 83 ? -5.668 -7.649 16.027 1.00 93.50 83 LYS A O 1
ATOM 651 N N . THR A 1 84 ? -4.383 -8.204 14.259 1.00 93.81 84 THR A N 1
ATOM 652 C CA . THR A 1 84 ? -3.584 -9.243 14.921 1.00 93.81 84 THR A CA 1
ATOM 653 C C . THR A 1 84 ? -2.190 -8.776 15.325 1.00 93.81 84 THR A C 1
ATOM 655 O O . THR A 1 84 ? -1.423 -9.575 15.849 1.00 93.81 84 THR A O 1
ATOM 658 N N . ASP A 1 85 ? -1.839 -7.525 15.028 1.00 91.38 85 ASP A N 1
ATOM 659 C CA . ASP A 1 85 ? -0.482 -6.975 15.115 1.00 91.38 85 ASP A CA 1
ATOM 660 C C . ASP A 1 85 ? 0.581 -7.850 14.419 1.00 91.38 85 ASP A C 1
ATOM 662 O O . ASP A 1 85 ? 1.635 -8.163 14.968 1.00 91.38 85 ASP A O 1
ATOM 666 N N . ASN A 1 86 ? 0.293 -8.286 13.188 1.00 92.62 86 ASN A N 1
ATOM 667 C CA . ASN A 1 86 ? 1.184 -9.160 12.419 1.00 92.62 86 ASN A CA 1
ATOM 668 C C . ASN A 1 86 ? 1.685 -8.475 11.142 1.00 92.62 86 ASN A C 1
ATOM 670 O O . ASN A 1 86 ? 1.130 -8.660 10.060 1.00 92.62 86 ASN A O 1
ATOM 674 N N . TYR A 1 87 ? 2.771 -7.709 11.267 1.00 88.88 87 TYR A N 1
ATOM 675 C CA . TYR A 1 87 ? 3.376 -6.971 10.151 1.00 88.88 87 TYR A CA 1
ATOM 676 C C . TYR A 1 87 ? 3.808 -7.864 8.973 1.00 88.88 87 TYR A C 1
ATOM 678 O O . TYR A 1 87 ? 3.795 -7.414 7.828 1.00 88.88 87 TYR A O 1
ATOM 686 N N . ASN A 1 88 ? 4.127 -9.142 9.213 1.00 91.38 88 ASN A N 1
ATOM 687 C CA . ASN A 1 88 ? 4.551 -10.057 8.147 1.00 91.38 88 ASN A CA 1
ATOM 688 C C . ASN A 1 88 ? 3.469 -10.257 7.075 1.00 91.38 88 ASN A C 1
ATOM 690 O O . ASN A 1 88 ? 3.809 -10.462 5.917 1.00 91.38 88 ASN A O 1
ATOM 694 N N . LEU A 1 89 ? 2.186 -10.111 7.425 1.00 91.25 89 LEU A N 1
ATOM 695 C CA . LEU A 1 89 ? 1.088 -10.180 6.455 1.00 91.25 89 LEU A CA 1
ATOM 696 C C . LEU A 1 89 ? 1.159 -9.062 5.402 1.00 91.25 89 LEU A C 1
ATOM 698 O O . LEU A 1 89 ? 0.691 -9.237 4.286 1.00 91.25 89 LEU A O 1
ATOM 702 N N . ILE A 1 90 ? 1.766 -7.916 5.726 1.00 87.56 90 ILE A N 1
ATOM 703 C CA . ILE A 1 90 ? 1.941 -6.795 4.789 1.00 87.56 90 ILE A CA 1
ATOM 704 C C . ILE A 1 90 ? 3.176 -7.012 3.907 1.00 87.56 90 ILE A C 1
ATOM 706 O O . ILE A 1 90 ? 3.193 -6.591 2.750 1.00 87.56 90 ILE A O 1
ATOM 710 N N . MET A 1 91 ? 4.199 -7.689 4.434 1.00 86.94 91 MET A N 1
ATOM 711 C CA . MET A 1 91 ? 5.462 -7.947 3.734 1.00 86.94 91 MET A CA 1
ATOM 712 C C . MET A 1 91 ? 5.252 -8.757 2.448 1.00 86.94 91 MET A C 1
ATOM 714 O O . MET A 1 91 ? 5.872 -8.452 1.430 1.00 86.94 91 MET A O 1
ATOM 718 N N . ASP A 1 92 ? 4.307 -9.698 2.449 1.00 86.50 92 ASP A N 1
ATOM 719 C CA . ASP A 1 92 ? 3.939 -10.511 1.276 1.00 86.50 92 ASP A CA 1
ATOM 720 C C . ASP A 1 92 ? 3.285 -9.697 0.136 1.00 86.50 92 ASP A C 1
ATOM 722 O O . ASP A 1 92 ? 3.099 -10.184 -0.990 1.00 86.50 92 ASP A O 1
ATOM 726 N N . HIS A 1 93 ? 2.954 -8.432 0.408 1.00 88.31 93 HIS A N 1
ATOM 727 C CA . HIS A 1 93 ? 2.390 -7.468 -0.542 1.00 88.31 93 HIS A CA 1
ATOM 728 C C . HIS A 1 93 ? 3.327 -6.292 -0.821 1.00 88.31 93 HIS A C 1
ATOM 730 O O . HIS A 1 93 ? 2.900 -5.252 -1.327 1.00 88.31 93 HIS A O 1
ATOM 736 N N . THR A 1 94 ? 4.615 -6.464 -0.530 1.00 88.44 94 THR A N 1
ATOM 737 C CA . THR A 1 94 ? 5.682 -5.562 -0.977 1.00 88.44 94 THR A CA 1
ATOM 738 C C . THR A 1 94 ? 6.298 -6.048 -2.280 1.00 88.44 94 THR A C 1
ATOM 740 O O . THR A 1 94 ? 6.170 -7.217 -2.653 1.00 88.44 94 THR A O 1
ATOM 743 N N . ILE A 1 95 ? 6.916 -5.133 -3.026 1.00 86.88 95 ILE A N 1
ATOM 744 C CA . ILE A 1 95 ? 7.537 -5.491 -4.302 1.00 86.88 95 ILE A CA 1
ATOM 745 C C . ILE A 1 95 ? 8.837 -6.258 -4.009 1.00 86.88 95 ILE A C 1
ATOM 747 O O . ILE A 1 95 ? 9.673 -5.730 -3.272 1.00 86.88 95 ILE A O 1
ATOM 751 N N . PRO A 1 96 ? 9.058 -7.451 -4.597 1.00 87.31 96 PRO A N 1
ATOM 752 C CA . PRO A 1 96 ? 10.319 -8.172 -4.443 1.00 87.31 96 PRO A CA 1
ATOM 753 C C . PRO A 1 96 ? 11.519 -7.320 -4.869 1.00 87.31 96 PRO A C 1
ATOM 755 O O . PRO A 1 96 ? 11.438 -6.574 -5.850 1.00 87.31 96 PRO A O 1
ATOM 758 N N . LYS A 1 97 ? 12.648 -7.445 -4.162 1.00 87.88 97 LYS A N 1
ATOM 759 C CA . LYS A 1 97 ? 13.853 -6.618 -4.366 1.00 87.88 97 LYS A CA 1
ATOM 760 C C . LYS A 1 97 ? 14.292 -6.573 -5.828 1.00 87.88 97 LYS A C 1
ATOM 762 O O . LYS A 1 97 ? 14.527 -5.503 -6.378 1.00 87.88 97 LYS A O 1
ATOM 767 N N . GLU A 1 98 ? 14.354 -7.734 -6.461 1.00 86.50 98 GLU A N 1
ATOM 768 C CA . GLU A 1 98 ? 14.778 -7.935 -7.845 1.00 86.50 98 GLU A CA 1
ATOM 769 C C . GLU A 1 98 ? 13.808 -7.343 -8.881 1.00 86.50 98 GLU A C 1
ATOM 771 O O . GLU A 1 98 ? 14.168 -7.149 -10.044 1.00 86.50 98 GLU A O 1
ATOM 776 N N . ARG A 1 99 ? 12.578 -7.034 -8.458 1.00 86.56 99 ARG A N 1
ATOM 777 C CA . ARG A 1 99 ? 11.487 -6.529 -9.302 1.00 86.56 99 ARG A CA 1
ATOM 778 C C . ARG A 1 99 ? 11.104 -5.091 -8.977 1.00 86.56 99 ARG A C 1
ATOM 780 O O . ARG A 1 99 ? 10.269 -4.524 -9.676 1.00 86.56 99 ARG A O 1
ATOM 787 N N . LEU A 1 100 ? 11.730 -4.478 -7.972 1.00 83.94 100 LEU A N 1
ATOM 788 C CA . LEU A 1 100 ? 11.423 -3.121 -7.522 1.00 83.94 100 LEU A CA 1
ATOM 789 C C . LEU A 1 100 ? 11.537 -2.101 -8.656 1.00 83.94 100 LEU A C 1
ATOM 791 O O . LEU A 1 100 ? 10.624 -1.307 -8.882 1.00 83.94 100 LEU A O 1
ATOM 795 N N . MET A 1 101 ? 12.616 -2.179 -9.437 1.00 83.00 101 MET A N 1
ATOM 796 C CA . MET A 1 101 ? 12.769 -1.306 -10.595 1.00 83.00 101 MET A CA 1
ATOM 797 C C . MET A 1 101 ? 11.775 -1.622 -11.703 1.00 83.00 101 MET A C 1
ATOM 799 O O . MET A 1 101 ? 11.245 -0.700 -12.311 1.00 83.00 101 MET A O 1
ATOM 803 N N . ASP A 1 102 ? 11.436 -2.887 -11.924 1.00 84.00 102 ASP A N 1
ATOM 804 C CA . ASP A 1 102 ? 10.452 -3.251 -12.945 1.00 84.00 102 ASP A CA 1
ATOM 805 C C . ASP A 1 102 ? 9.051 -2.739 -12.587 1.00 84.00 102 ASP A C 1
ATOM 807 O O . ASP A 1 102 ? 8.330 -2.257 -13.457 1.00 84.00 102 ASP A O 1
ATOM 811 N N . ALA A 1 103 ? 8.704 -2.721 -11.300 1.00 81.69 103 ALA A N 1
ATOM 812 C CA . ALA A 1 103 ? 7.510 -2.043 -10.818 1.00 81.69 103 ALA A CA 1
ATOM 813 C C . ALA A 1 103 ? 7.600 -0.518 -11.011 1.00 81.69 103 ALA A C 1
ATOM 815 O O . ALA A 1 103 ? 6.606 0.113 -11.356 1.00 81.69 103 ALA A O 1
ATOM 816 N N . HIS A 1 104 ? 8.783 0.096 -10.893 1.00 76.62 104 HIS A N 1
ATOM 817 C CA . HIS A 1 104 ? 8.967 1.512 -11.240 1.00 76.62 104 HIS A CA 1
ATOM 818 C C . HIS A 1 104 ? 8.788 1.824 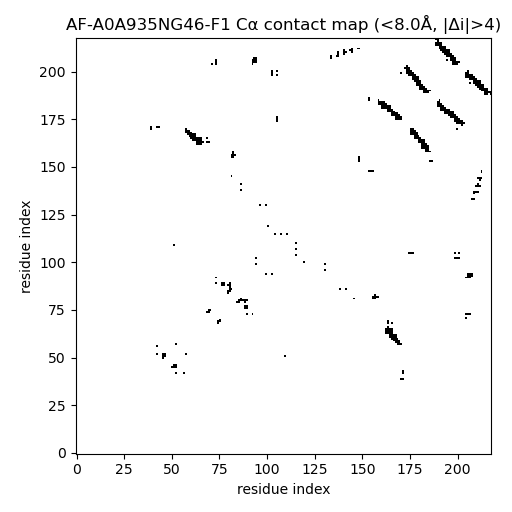-12.725 1.00 76.62 104 HIS A C 1
ATOM 820 O O . HIS A 1 104 ? 8.532 2.981 -13.073 1.00 76.62 104 HIS A O 1
ATOM 826 N N . ARG A 1 105 ? 8.852 0.823 -13.610 1.00 77.81 105 ARG A N 1
ATOM 827 C CA . ARG A 1 105 ? 8.524 1.005 -15.029 1.00 77.81 105 ARG A CA 1
ATOM 828 C C . ARG A 1 105 ? 7.123 1.574 -15.225 1.00 77.81 105 ARG A C 1
ATOM 830 O O . ARG A 1 105 ? 6.903 2.347 -16.153 1.00 77.81 105 ARG A O 1
ATOM 837 N N . VAL A 1 106 ? 6.206 1.269 -14.309 1.00 71.31 106 VAL A N 1
ATOM 838 C CA . VAL A 1 106 ? 4.844 1.817 -14.253 1.00 71.31 106 VAL A CA 1
ATOM 839 C C . VAL A 1 106 ? 4.849 3.358 -14.253 1.00 71.31 106 VAL A C 1
ATOM 841 O O . VAL A 1 106 ? 3.979 3.980 -14.865 1.00 71.31 106 VAL A O 1
ATOM 844 N N . PHE A 1 107 ? 5.877 3.985 -13.675 1.00 69.62 107 PHE A N 1
ATOM 845 C CA . PHE A 1 107 ? 6.068 5.441 -13.655 1.00 69.62 107 PHE A CA 1
ATOM 846 C C . PHE A 1 107 ? 6.941 5.976 -14.800 1.00 69.62 107 PHE A C 1
ATOM 848 O O . PHE A 1 107 ? 6.971 7.180 -15.036 1.00 69.62 107 PHE A O 1
ATOM 855 N N . LYS A 1 108 ? 7.651 5.099 -15.517 1.00 71.69 108 LYS A N 1
ATOM 856 C CA . LYS A 1 108 ? 8.586 5.439 -16.606 1.00 71.69 108 LYS A CA 1
ATOM 857 C C . LYS A 1 108 ? 8.134 4.865 -17.955 1.00 71.69 108 LYS A C 1
ATOM 859 O O . LYS A 1 108 ? 8.960 4.498 -18.782 1.00 71.69 108 LYS A O 1
ATOM 864 N N . ARG A 1 109 ? 6.818 4.779 -18.175 1.00 67.81 109 ARG A N 1
ATOM 865 C CA . ARG A 1 109 ? 6.201 4.105 -19.336 1.00 67.81 109 ARG A CA 1
ATOM 866 C C . ARG A 1 109 ? 6.607 4.671 -20.697 1.00 67.81 109 ARG A C 1
ATOM 868 O O . ARG A 1 109 ? 6.622 3.921 -21.661 1.00 67.81 109 ARG A O 1
ATOM 875 N N . GLU A 1 110 ? 6.948 5.954 -20.753 1.00 74.62 110 GLU A N 1
ATOM 876 C CA . GLU A 1 110 ? 7.385 6.633 -21.981 1.00 74.62 110 GLU A CA 1
ATOM 877 C C . GLU A 1 110 ? 8.822 6.263 -22.397 1.00 74.62 110 GLU A C 1
ATOM 879 O O . GLU A 1 110 ? 9.251 6.599 -23.497 1.00 74.62 110 GLU A O 1
ATOM 884 N N . MET A 1 111 ? 9.593 5.595 -21.528 1.00 81.06 111 MET A N 1
ATOM 885 C CA . MET A 1 111 ? 10.938 5.129 -21.873 1.00 81.06 111 MET A CA 1
ATOM 886 C C . MET A 1 111 ? 10.869 3.885 -22.760 1.00 81.06 111 MET A C 1
ATOM 888 O O . MET A 1 111 ? 10.105 2.955 -22.486 1.00 81.06 111 MET A O 1
ATOM 892 N N . SER A 1 112 ? 11.732 3.831 -23.777 1.00 84.56 112 SER A N 1
ATOM 893 C CA . SER A 1 112 ? 11.956 2.595 -24.530 1.00 84.56 112 SER A CA 1
ATOM 894 C C . SER A 1 112 ? 12.554 1.502 -23.636 1.00 84.56 112 SER A C 1
ATOM 896 O O . SER A 1 112 ? 13.115 1.786 -22.575 1.00 84.56 112 SER A O 1
ATOM 898 N N . ASP A 1 113 ? 12.481 0.242 -24.076 1.00 86.06 113 ASP A N 1
ATOM 899 C CA . ASP A 1 113 ? 13.100 -0.884 -23.359 1.00 86.06 113 ASP A CA 1
ATOM 900 C C . ASP A 1 113 ? 14.593 -0.660 -23.095 1.00 86.06 113 ASP A C 1
ATOM 902 O O . ASP A 1 113 ? 15.073 -0.905 -21.990 1.00 86.06 113 ASP A O 1
ATOM 906 N N . GLU A 1 114 ? 15.316 -0.141 -24.087 1.00 89.81 114 GLU A N 1
ATOM 907 C CA . GLU A 1 114 ? 16.751 0.138 -23.991 1.00 89.81 114 GLU A CA 1
ATOM 908 C C . GLU A 1 114 ? 17.048 1.264 -22.996 1.00 89.81 114 GLU A C 1
ATOM 910 O O . GLU A 1 114 ? 17.935 1.133 -22.149 1.00 89.81 114 GLU A O 1
ATOM 915 N N . GLN A 1 115 ? 16.276 2.356 -23.054 1.00 89.44 115 GLN A N 1
ATOM 916 C CA . GLN A 1 115 ? 16.405 3.476 -22.118 1.00 89.44 115 GLN A CA 1
ATOM 917 C C . GLN A 1 115 ? 16.111 3.030 -20.688 1.00 89.44 115 GLN A C 1
ATOM 919 O O . GLN A 1 115 ? 16.844 3.375 -19.762 1.00 89.44 115 GLN A O 1
ATOM 924 N N . PHE A 1 116 ? 15.058 2.235 -20.511 1.00 87.94 116 PHE A N 1
ATOM 925 C CA . PHE A 1 116 ? 14.670 1.724 -19.211 1.00 87.94 116 PHE A CA 1
ATOM 926 C C . PHE A 1 116 ? 15.698 0.731 -18.651 1.00 87.94 116 PHE A C 1
ATOM 928 O O . PHE A 1 116 ? 16.022 0.800 -17.468 1.00 87.94 116 PHE A O 1
ATOM 935 N N . ALA A 1 117 ? 16.259 -0.154 -19.481 1.00 89.56 117 ALA A N 1
ATOM 936 C CA . ALA A 1 117 ? 17.308 -1.082 -19.064 1.00 89.56 117 ALA A CA 1
ATOM 937 C C . ALA A 1 117 ? 18.573 -0.343 -18.592 1.00 89.56 117 ALA A C 1
ATOM 939 O O . ALA A 1 117 ? 19.120 -0.671 -17.538 1.00 89.56 117 ALA A O 1
ATOM 940 N N . ALA A 1 118 ? 19.002 0.691 -19.324 1.00 89.94 118 ALA A N 1
ATOM 941 C CA . ALA A 1 118 ? 20.132 1.529 -18.923 1.00 89.94 118 ALA A CA 1
ATOM 942 C C . ALA A 1 118 ? 19.849 2.294 -17.616 1.00 89.94 118 ALA A C 1
ATOM 944 O O . ALA A 1 118 ? 20.689 2.334 -16.717 1.00 89.94 118 ALA A O 1
ATOM 945 N N . GLU A 1 119 ? 18.646 2.856 -17.484 1.00 88.44 119 GLU A N 1
ATOM 946 C CA . GLU A 1 119 ? 18.193 3.556 -16.281 1.00 88.44 119 GLU A CA 1
ATOM 947 C C . GLU A 1 119 ? 18.121 2.631 -15.060 1.00 88.44 119 GLU A C 1
ATOM 949 O O . GLU A 1 119 ? 18.509 3.037 -13.967 1.00 88.44 119 GLU A O 1
ATOM 954 N N . LYS A 1 120 ? 17.642 1.393 -15.237 1.00 88.62 120 LYS A N 1
ATOM 955 C CA . LYS A 1 120 ? 17.580 0.375 -14.184 1.00 88.62 120 LYS A CA 1
ATOM 956 C C . LYS A 1 120 ? 18.971 0.080 -13.636 1.00 88.62 120 LYS A C 1
ATOM 958 O O . LYS A 1 120 ? 19.175 0.203 -12.433 1.00 88.62 120 LYS A O 1
ATOM 963 N N . ILE A 1 121 ? 19.927 -0.217 -14.521 1.00 90.31 121 ILE A N 1
ATOM 964 C CA . ILE A 1 121 ? 21.320 -0.484 -14.138 1.00 90.31 121 ILE A CA 1
ATOM 965 C C . ILE A 1 121 ? 21.907 0.715 -13.387 1.00 90.31 121 ILE A C 1
ATOM 967 O O . ILE A 1 121 ? 22.484 0.542 -12.315 1.00 90.31 121 ILE A O 1
ATOM 971 N N . ARG A 1 122 ? 21.734 1.932 -13.922 1.00 90.50 122 ARG A N 1
ATOM 972 C CA . ARG A 1 122 ? 22.247 3.149 -13.282 1.00 90.50 122 ARG A CA 1
ATOM 973 C C . ARG A 1 122 ? 21.643 3.346 -11.891 1.00 90.50 122 ARG A C 1
ATOM 975 O O . ARG A 1 122 ? 22.374 3.563 -10.933 1.00 90.50 122 ARG A O 1
ATOM 982 N N . PHE A 1 123 ? 20.322 3.236 -11.771 1.00 86.81 123 PHE A N 1
ATOM 983 C CA . PHE A 1 123 ? 19.624 3.429 -10.504 1.00 86.81 123 PHE A CA 1
ATOM 984 C C . PHE A 1 123 ? 20.064 2.413 -9.446 1.00 86.81 123 PHE A C 1
ATOM 986 O O . PHE A 1 123 ? 20.310 2.804 -8.308 1.00 86.81 123 PHE A O 1
ATOM 993 N N . GLU A 1 124 ? 20.179 1.133 -9.811 1.00 85.81 124 GLU A N 1
ATOM 994 C CA . GLU A 1 124 ? 20.604 0.061 -8.900 1.00 85.81 124 GLU A CA 1
ATOM 995 C C . GLU A 1 124 ? 22.051 0.249 -8.417 1.00 85.81 124 GLU A C 1
ATOM 997 O O . GLU A 1 124 ? 22.365 -0.095 -7.279 1.00 85.81 124 GLU A O 1
ATOM 1002 N N . GLN A 1 125 ? 22.922 0.838 -9.245 1.00 89.62 125 GLN A N 1
ATOM 1003 C CA . GLN A 1 125 ? 24.294 1.194 -8.861 1.00 89.62 125 GLN A CA 1
ATOM 1004 C C . GLN A 1 125 ? 24.356 2.430 -7.956 1.00 89.62 125 GLN A C 1
ATOM 1006 O O . GLN A 1 125 ? 25.130 2.453 -7.003 1.00 89.62 125 GLN A O 1
ATOM 1011 N N . GLU A 1 126 ? 23.560 3.457 -8.256 1.00 91.00 126 GLU A N 1
ATOM 1012 C CA . GLU A 1 126 ? 23.525 4.713 -7.495 1.00 91.00 126 GLU A CA 1
ATOM 1013 C C . GLU A 1 126 ? 22.788 4.571 -6.155 1.00 91.00 126 GLU A C 1
ATOM 1015 O O . GLU A 1 126 ? 23.066 5.321 -5.222 1.00 91.00 126 GLU A O 1
ATOM 1020 N N . ASN A 1 127 ? 21.859 3.616 -6.046 1.00 85.69 127 ASN A N 1
ATOM 1021 C CA . ASN A 1 127 ? 20.979 3.450 -4.888 1.00 85.69 127 ASN A CA 1
ATOM 1022 C C . ASN A 1 127 ? 20.945 1.982 -4.406 1.00 85.69 127 ASN A C 1
ATOM 1024 O O . ASN A 1 127 ? 19.875 1.363 -4.394 1.00 85.69 127 ASN A O 1
ATOM 1028 N N . PRO A 1 128 ? 22.088 1.402 -3.991 1.00 85.81 128 PRO A N 1
ATOM 1029 C CA . PRO A 1 128 ? 22.177 -0.016 -3.618 1.00 85.81 128 PRO A CA 1
ATOM 1030 C C . PRO A 1 128 ? 21.281 -0.390 -2.425 1.00 85.81 128 PRO A C 1
ATOM 1032 O O . PRO A 1 128 ? 20.829 -1.535 -2.320 1.00 85.81 128 PRO A O 1
ATOM 1035 N N . ASP A 1 129 ? 20.978 0.585 -1.564 1.00 88.19 129 ASP A N 1
ATOM 1036 C CA . ASP A 1 129 ? 20.176 0.405 -0.352 1.00 88.19 129 ASP A CA 1
ATOM 1037 C C . ASP A 1 129 ? 18.691 0.748 -0.534 1.00 88.19 129 ASP A C 1
ATOM 1039 O O . ASP A 1 129 ? 17.898 0.545 0.384 1.00 88.19 129 ASP A O 1
ATOM 1043 N N . TYR A 1 130 ? 18.273 1.177 -1.732 1.00 83.12 130 TYR A N 1
ATOM 1044 C CA . TYR A 1 130 ? 16.917 1.679 -1.983 1.00 83.12 130 TYR A CA 1
ATOM 1045 C C . TYR A 1 130 ? 15.810 0.713 -1.544 1.00 83.12 130 TYR A C 1
ATOM 1047 O O . TYR A 1 130 ? 14.796 1.129 -0.986 1.00 83.12 130 TYR A O 1
ATOM 1055 N N . TYR A 1 131 ? 16.007 -0.590 -1.768 1.00 85.19 131 TYR A N 1
ATOM 1056 C CA . TYR A 1 131 ? 15.065 -1.605 -1.299 1.00 85.19 131 TYR A CA 1
ATOM 1057 C C . TYR A 1 131 ? 14.947 -1.612 0.230 1.00 85.19 131 TYR A C 1
ATOM 1059 O O . TYR A 1 131 ? 13.839 -1.642 0.755 1.00 85.19 131 TYR A O 1
ATOM 1067 N N . TYR A 1 132 ? 16.067 -1.572 0.954 1.00 86.50 132 TYR A N 1
ATOM 1068 C CA . TYR A 1 132 ? 16.048 -1.592 2.417 1.00 86.50 132 TYR A CA 1
ATOM 1069 C C . TYR A 1 132 ? 15.430 -0.314 2.985 1.00 86.50 132 TYR A C 1
ATOM 1071 O O . TYR A 1 132 ? 14.637 -0.401 3.921 1.00 86.50 132 TYR A O 1
ATOM 1079 N N . ASP A 1 133 ? 15.705 0.839 2.372 1.00 84.00 133 ASP A N 1
ATOM 1080 C CA . ASP A 1 133 ? 15.076 2.112 2.730 1.00 84.00 133 ASP A CA 1
ATOM 1081 C C . ASP A 1 133 ? 13.556 2.064 2.533 1.00 84.00 133 ASP A C 1
ATOM 1083 O O . ASP A 1 133 ? 12.795 2.445 3.424 1.00 84.00 133 ASP A O 1
ATOM 1087 N N . TYR A 1 134 ? 13.096 1.535 1.396 1.00 83.50 134 TYR A N 1
ATOM 1088 C CA . TYR A 1 134 ? 11.677 1.303 1.117 1.00 83.50 134 TYR A CA 1
ATOM 1089 C C . TYR A 1 134 ? 11.017 0.423 2.194 1.00 83.50 134 TYR A C 1
ATOM 1091 O O . TYR A 1 134 ? 9.983 0.800 2.754 1.00 83.50 134 TYR A O 1
ATOM 1099 N N . MET A 1 135 ? 11.638 -0.705 2.552 1.00 86.44 135 MET A N 1
ATOM 1100 C CA . MET A 1 135 ? 11.107 -1.602 3.585 1.00 86.44 135 MET A CA 1
ATOM 1101 C C . MET A 1 135 ? 11.104 -0.957 4.978 1.00 86.44 135 MET A C 1
ATOM 1103 O O . MET A 1 135 ? 10.150 -1.134 5.739 1.00 86.44 135 MET A O 1
ATOM 1107 N N . ALA A 1 136 ? 12.139 -0.180 5.310 1.00 85.56 136 ALA A N 1
ATOM 1108 C CA . ALA A 1 136 ? 12.236 0.542 6.575 1.00 85.56 136 ALA A CA 1
ATOM 1109 C C . ALA A 1 136 ? 11.161 1.634 6.698 1.00 85.56 136 ALA A C 1
ATOM 1111 O O . ALA A 1 136 ? 10.555 1.787 7.762 1.00 85.56 136 ALA A O 1
ATOM 1112 N N . ILE A 1 137 ? 10.870 2.354 5.609 1.00 84.69 137 ILE A N 1
ATOM 1113 C CA . ILE A 1 137 ? 9.792 3.350 5.558 1.00 84.69 137 ILE A CA 1
ATOM 1114 C C . ILE A 1 137 ? 8.438 2.687 5.817 1.00 84.69 137 ILE A C 1
ATOM 1116 O O . ILE A 1 137 ? 7.661 3.195 6.628 1.00 84.69 137 ILE A O 1
ATOM 1120 N N . LEU A 1 138 ? 8.152 1.556 5.167 1.00 85.00 138 LEU A N 1
ATOM 1121 C CA . LEU A 1 138 ? 6.882 0.854 5.351 1.00 85.00 138 LEU A CA 1
ATOM 1122 C C . LEU A 1 138 ? 6.709 0.354 6.792 1.00 85.00 138 LEU A C 1
ATOM 1124 O O . LEU A 1 138 ? 5.648 0.560 7.387 1.00 85.00 138 LEU A O 1
ATOM 1128 N N . ALA A 1 139 ? 7.763 -0.220 7.378 1.00 86.69 139 ALA A N 1
ATOM 1129 C CA . ALA A 1 139 ? 7.758 -0.660 8.771 1.00 86.69 139 ALA A CA 1
ATOM 1130 C C . ALA A 1 139 ? 7.514 0.515 9.732 1.00 86.69 139 ALA A C 1
ATOM 1132 O O . ALA A 1 139 ? 6.663 0.432 10.619 1.00 86.69 139 ALA A O 1
ATOM 1133 N N . GLY A 1 140 ? 8.196 1.646 9.515 1.00 85.81 140 GLY A N 1
ATOM 1134 C CA . GLY A 1 140 ? 8.005 2.859 10.312 1.00 85.81 140 GLY A CA 1
ATOM 1135 C C . GLY A 1 140 ? 6.592 3.440 10.201 1.00 85.81 140 GLY A C 1
ATOM 1136 O O . GLY A 1 140 ? 6.027 3.903 11.190 1.00 85.81 140 GLY A O 1
ATOM 1137 N N . GLN A 1 141 ? 5.978 3.381 9.019 1.00 86.88 141 GLN A N 1
ATOM 1138 C CA . GLN A 1 141 ? 4.597 3.828 8.815 1.00 86.88 141 GLN A CA 1
ATOM 1139 C C . GLN A 1 141 ? 3.575 2.904 9.478 1.00 86.88 141 GLN A C 1
ATOM 1141 O O . GLN A 1 141 ? 2.586 3.385 10.033 1.00 86.88 141 GLN A O 1
ATOM 1146 N N . TYR A 1 142 ? 3.816 1.593 9.455 1.00 87.81 142 TYR A N 1
ATOM 1147 C CA . TYR A 1 142 ? 2.986 0.637 10.178 1.00 87.81 142 TYR A CA 1
ATOM 1148 C C . TYR A 1 142 ? 3.050 0.878 11.694 1.00 87.81 142 TYR A C 1
ATOM 1150 O O . TYR A 1 142 ? 2.012 0.955 12.351 1.00 87.81 142 TYR A O 1
ATOM 1158 N N . GLU A 1 143 ? 4.245 1.114 12.240 1.00 87.94 143 GLU A N 1
ATOM 1159 C CA . GLU A 1 143 ? 4.412 1.478 13.651 1.00 87.94 143 GLU A CA 1
ATOM 1160 C C . GLU A 1 143 ? 3.687 2.790 13.991 1.00 87.94 143 GLU A C 1
ATOM 1162 O O . GLU A 1 143 ? 2.933 2.869 14.962 1.00 87.94 143 GLU A O 1
ATOM 1167 N N . GLN A 1 144 ? 3.826 3.808 13.138 1.00 85.12 144 GLN A N 1
ATOM 1168 C CA . GLN A 1 144 ? 3.136 5.083 13.319 1.00 85.12 144 GLN A CA 1
ATOM 1169 C C . GLN A 1 144 ? 1.609 4.925 13.300 1.00 85.12 144 GLN A C 1
ATOM 1171 O O . GLN A 1 144 ? 0.914 5.601 14.062 1.00 85.12 144 GLN A O 1
ATOM 1176 N N . LEU A 1 145 ? 1.075 4.030 12.465 1.00 86.81 145 LEU A N 1
ATOM 1177 C CA . LEU A 1 145 ? -0.350 3.716 12.432 1.00 86.81 145 LEU A CA 1
ATOM 1178 C C . LEU A 1 145 ? -0.825 3.152 13.777 1.00 86.81 145 LEU A C 1
ATOM 1180 O O . LEU A 1 145 ? -1.854 3.613 14.276 1.00 86.81 145 LEU A O 1
ATOM 1184 N N . LYS A 1 146 ? -0.069 2.236 14.397 1.00 88.50 146 LYS A N 1
ATOM 1185 C CA . LYS A 1 146 ? -0.394 1.691 15.728 1.00 88.50 146 LYS A CA 1
ATOM 11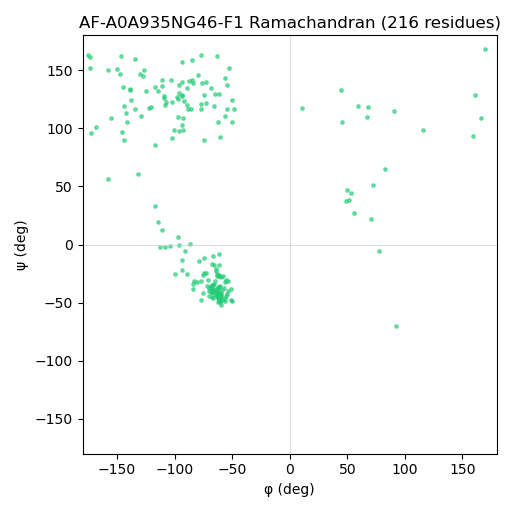86 C C . LYS A 1 146 ? -0.385 2.774 16.801 1.00 88.50 146 LYS A C 1
ATOM 1188 O O . LYS A 1 146 ? -1.380 2.943 17.503 1.00 88.50 146 LYS A O 1
ATOM 1193 N N . ILE A 1 147 ? 0.675 3.583 16.850 1.00 85.38 147 ILE A N 1
ATOM 1194 C CA . ILE A 1 147 ? 0.783 4.717 17.781 1.00 85.38 147 ILE A CA 1
ATOM 1195 C C . ILE A 1 147 ? -0.424 5.653 17.626 1.00 85.38 147 ILE A C 1
ATOM 1197 O O . ILE A 1 147 ? -1.030 6.084 18.608 1.00 85.38 147 ILE A O 1
ATOM 1201 N N . THR A 1 148 ? -0.826 5.962 16.391 1.00 86.00 148 THR A N 1
ATOM 1202 C CA . THR A 1 148 ? -1.994 6.814 16.137 1.00 86.00 148 THR A CA 1
ATOM 1203 C C . THR A 1 148 ? -3.3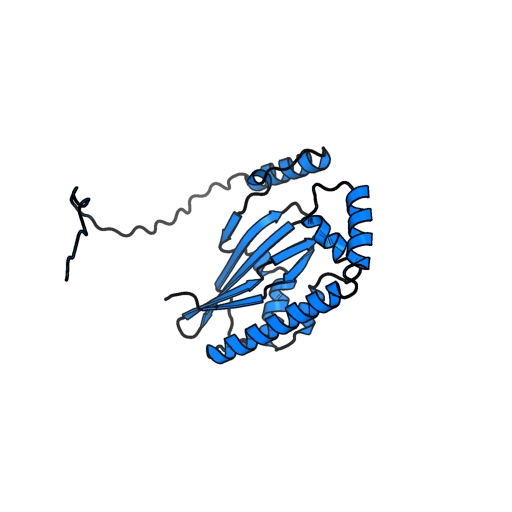10 6.141 16.553 1.00 86.00 148 THR A C 1
ATOM 1205 O O . THR A 1 148 ? -4.203 6.826 17.059 1.00 86.00 148 THR A O 1
ATOM 1208 N N . MET A 1 149 ? -3.450 4.819 16.403 1.00 88.56 149 MET A N 1
ATOM 1209 C CA . MET A 1 149 ? -4.614 4.078 16.910 1.00 88.56 149 MET A CA 1
ATOM 1210 C C . MET A 1 149 ? -4.729 4.173 18.432 1.00 88.56 149 MET A C 1
ATOM 1212 O O . MET A 1 149 ? -5.812 4.486 18.936 1.00 88.56 149 MET A O 1
ATOM 1216 N N . GLU A 1 150 ? -3.622 4.002 19.155 1.00 89.81 150 GLU A N 1
ATOM 1217 C CA . GLU A 1 150 ? -3.569 4.149 20.613 1.00 89.81 150 GLU A CA 1
ATOM 1218 C C . GLU A 1 150 ? -3.928 5.573 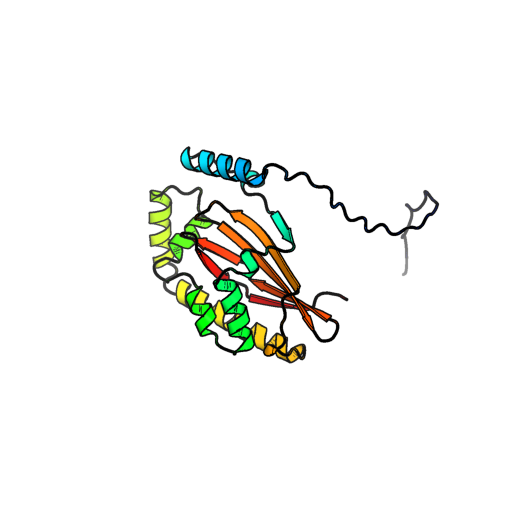21.055 1.00 89.81 150 GLU A C 1
ATOM 1220 O O . GLU A 1 150 ? -4.794 5.768 21.914 1.00 89.81 150 GLU A O 1
ATOM 1225 N N . GLN A 1 151 ? -3.340 6.589 20.412 1.00 87.38 151 GLN A N 1
ATOM 1226 C CA . GLN A 1 151 ? -3.640 8.002 20.677 1.00 87.38 151 GLN A CA 1
ATOM 1227 C C . GLN A 1 151 ? -5.127 8.325 20.489 1.00 87.38 151 GLN A C 1
ATOM 1229 O O . GLN A 1 151 ? -5.710 9.118 21.235 1.00 87.38 151 GLN A O 1
ATOM 1234 N N . TYR A 1 152 ? -5.764 7.707 19.495 1.00 89.81 152 TYR A N 1
ATOM 1235 C CA . TYR A 1 152 ? -7.189 7.868 19.221 1.00 89.81 152 TYR A CA 1
ATOM 1236 C C . TYR A 1 152 ? -8.088 6.924 20.023 1.00 89.81 152 TYR A C 1
ATOM 1238 O O . TYR A 1 152 ? -9.313 7.029 19.894 1.00 89.81 152 TYR A O 1
ATOM 1246 N N . ARG A 1 153 ? -7.508 6.076 20.886 1.00 93.75 153 ARG A N 1
ATOM 1247 C CA . ARG A 1 153 ? -8.205 5.064 21.694 1.00 93.75 153 ARG A CA 1
ATOM 1248 C C . ARG A 1 153 ? -9.087 4.165 20.831 1.00 93.75 153 ARG A C 1
ATOM 1250 O O . ARG A 1 153 ? -10.262 3.947 21.136 1.00 93.75 153 ARG A O 1
ATOM 1257 N N . LEU A 1 154 ? -8.537 3.734 19.704 1.00 93.00 154 LEU A N 1
ATOM 1258 C CA . LEU A 1 154 ? -9.186 2.803 18.796 1.00 93.00 154 LEU A CA 1
ATOM 1259 C C . LEU A 1 154 ? -8.865 1.379 19.220 1.00 93.00 154 LEU A C 1
ATOM 1261 O O . LEU A 1 154 ? -7.738 1.083 19.595 1.00 93.00 154 LEU A O 1
ATOM 1265 N N . ASP A 1 155 ? -9.862 0.514 19.128 1.00 95.25 155 ASP A N 1
ATOM 1266 C CA . ASP A 1 155 ? -9.723 -0.929 19.245 1.00 95.25 155 ASP A CA 1
ATOM 1267 C C . ASP A 1 155 ? -9.522 -1.514 17.833 1.00 95.25 155 ASP A C 1
ATOM 1269 O O . ASP A 1 155 ? -10.476 -1.485 17.034 1.00 95.25 155 ASP A O 1
ATOM 1273 N N . PRO A 1 156 ? -8.311 -2.006 17.493 1.00 92.75 156 PRO A N 1
ATOM 1274 C CA . PRO A 1 156 ? -8.023 -2.574 16.179 1.00 92.75 156 PRO A CA 1
ATOM 1275 C C . PRO A 1 156 ? -8.921 -3.767 15.841 1.00 92.75 156 PRO A C 1
ATOM 1277 O O . PRO A 1 156 ? -9.431 -3.853 14.722 1.00 92.75 156 PRO A O 1
ATOM 1280 N N . ALA A 1 157 ? -9.219 -4.632 16.818 1.00 93.56 157 ALA A N 1
ATOM 1281 C CA . ALA A 1 157 ? -10.040 -5.829 16.627 1.00 93.56 157 ALA A CA 1
ATOM 1282 C C . ALA A 1 157 ? -11.488 -5.494 16.230 1.00 93.56 157 ALA A C 1
ATOM 1284 O O . ALA A 1 157 ? -12.178 -6.296 15.596 1.00 93.56 157 ALA A O 1
ATOM 1285 N N . ARG A 1 158 ? -11.952 -4.282 16.557 1.00 93.06 158 ARG A N 1
ATOM 1286 C CA . ARG A 1 158 ? -13.305 -3.794 16.247 1.00 93.06 158 ARG A CA 1
ATOM 1287 C C . ARG A 1 158 ? -13.383 -2.934 14.989 1.00 93.06 158 ARG A C 1
ATOM 1289 O O . ARG A 1 158 ? -14.448 -2.383 14.704 1.00 93.06 158 ARG A O 1
ATOM 1296 N N . ILE A 1 159 ? -12.299 -2.804 14.224 1.00 90.38 159 ILE A N 1
ATOM 1297 C CA . ILE A 1 159 ? -12.327 -2.083 12.949 1.00 90.38 159 ILE A CA 1
ATOM 1298 C C . ILE A 1 159 ? -13.228 -2.827 11.955 1.00 90.38 159 ILE A C 1
ATOM 1300 O O . ILE A 1 159 ? -12.968 -3.968 11.558 1.00 90.38 159 ILE A O 1
ATOM 1304 N N . LYS A 1 160 ? -14.282 -2.135 11.515 1.00 90.31 160 LYS A N 1
ATOM 1305 C CA . LYS A 1 160 ? -15.181 -2.551 10.440 1.00 90.31 160 LYS A CA 1
ATOM 1306 C C . LYS A 1 160 ? -15.146 -1.496 9.343 1.00 90.31 160 LYS A C 1
ATOM 1308 O O . LYS A 1 160 ? -15.500 -0.350 9.592 1.00 90.31 160 LYS A O 1
ATOM 1313 N N . ILE A 1 161 ? -14.719 -1.883 8.145 1.00 89.69 161 ILE A N 1
ATOM 1314 C CA . ILE A 1 161 ? -14.654 -0.962 7.010 1.00 89.69 161 ILE A CA 1
ATOM 1315 C C . ILE A 1 161 ? -16.067 -0.657 6.516 1.00 89.69 161 ILE A C 1
ATOM 1317 O O . ILE A 1 161 ? -16.811 -1.561 6.137 1.00 89.69 161 ILE A O 1
ATOM 1321 N N . ASP A 1 162 ? -16.416 0.627 6.525 1.00 87.50 162 ASP A N 1
ATOM 1322 C CA . ASP A 1 162 ? -17.703 1.135 6.051 1.00 87.50 162 ASP A CA 1
ATOM 1323 C C . ASP A 1 162 ? -17.680 1.351 4.537 1.00 87.50 162 ASP A C 1
ATOM 1325 O O . ASP A 1 162 ? -18.666 1.109 3.842 1.00 87.50 162 ASP A O 1
ATOM 1329 N N . SER A 1 163 ? -16.548 1.832 4.015 1.00 86.88 163 SER A N 1
ATOM 1330 C CA . SER A 1 163 ? -16.353 2.058 2.584 1.00 86.88 163 SER A CA 1
ATOM 1331 C C . SER A 1 163 ? -14.878 2.091 2.211 1.00 86.88 163 SER A C 1
ATOM 1333 O O . SER A 1 163 ? -14.036 2.532 2.994 1.00 86.88 163 SER A O 1
ATOM 1335 N N . VAL A 1 164 ? -14.586 1.687 0.978 1.00 86.56 164 VAL A N 1
ATOM 1336 C CA . VAL A 1 164 ? -13.277 1.876 0.350 1.00 86.56 164 VAL A CA 1
ATOM 1337 C C . VAL A 1 164 ? -13.407 2.921 -0.748 1.00 86.56 164 VAL A C 1
ATOM 1339 O O . VAL A 1 164 ? -14.277 2.804 -1.611 1.00 86.56 164 VAL A O 1
ATOM 1342 N N . THR A 1 165 ? -12.574 3.955 -0.698 1.00 86.19 165 THR A N 1
ATOM 1343 C CA . THR A 1 165 ? -12.451 4.958 -1.756 1.00 86.19 165 THR A CA 1
ATOM 1344 C C . THR A 1 165 ? -11.129 4.745 -2.472 1.00 86.19 165 THR A C 1
ATOM 1346 O O . THR A 1 165 ? -10.076 4.817 -1.845 1.00 86.19 165 THR A O 1
ATOM 1349 N N . THR A 1 166 ? -11.186 4.525 -3.777 1.00 83.50 166 THR A N 1
ATOM 1350 C CA . THR A 1 166 ? -10.007 4.366 -4.626 1.00 83.50 166 THR A CA 1
ATOM 1351 C C . THR A 1 166 ? -9.880 5.610 -5.490 1.00 83.50 166 THR A C 1
ATOM 1353 O O . THR A 1 166 ? -10.796 5.917 -6.248 1.00 83.50 166 THR A O 1
ATOM 1356 N N . GLN A 1 167 ? -8.769 6.332 -5.386 1.00 81.38 167 GLN A N 1
ATOM 1357 C CA . GLN A 1 167 ? -8.370 7.308 -6.393 1.00 81.38 167 GLN A CA 1
ATOM 1358 C C . GLN A 1 167 ? -7.377 6.622 -7.327 1.00 81.38 167 GLN A C 1
ATOM 1360 O O . GLN A 1 167 ? -6.200 6.479 -7.004 1.00 81.38 167 GLN A O 1
ATOM 1365 N N . GLN A 1 168 ? -7.877 6.139 -8.457 1.00 75.38 168 GLN A N 1
ATOM 1366 C CA . GLN A 1 168 ? -7.082 5.394 -9.421 1.00 75.38 168 GLN A CA 1
ATOM 1367 C C . GLN A 1 168 ? -6.450 6.360 -10.413 1.00 75.38 168 GLN A C 1
ATOM 1369 O O . GLN A 1 168 ? -7.180 7.072 -11.099 1.00 75.38 168 GLN A O 1
ATOM 1374 N N . ALA A 1 169 ? -5.119 6.380 -10.476 1.00 71.38 169 ALA A N 1
ATOM 1375 C CA . ALA A 1 169 ? -4.378 7.194 -11.431 1.00 71.38 169 ALA A CA 1
ATOM 1376 C C . ALA A 1 169 ? -4.383 6.578 -12.834 1.00 71.38 169 ALA A C 1
ATOM 1378 O O . ALA A 1 169 ? -4.334 7.332 -13.798 1.00 71.38 169 ALA A O 1
ATOM 1379 N N . PHE A 1 170 ? -4.422 5.239 -12.938 1.00 70.19 170 PHE A N 1
ATOM 1380 C CA . PHE A 1 170 ? -4.741 4.458 -14.146 1.00 70.19 170 PHE A CA 1
ATOM 1381 C C . PHE A 1 170 ? -4.832 2.947 -13.832 1.00 70.19 170 PHE A C 1
ATOM 1383 O O . PHE A 1 170 ? -4.281 2.481 -12.833 1.00 70.19 170 PHE A O 1
ATOM 1390 N N . ASP A 1 171 ? -5.481 2.172 -14.712 1.00 73.56 171 ASP A N 1
ATOM 1391 C CA . ASP A 1 171 ? -5.502 0.695 -14.702 1.00 73.56 171 ASP A CA 1
ATOM 1392 C C . ASP A 1 171 ? -5.513 0.154 -16.130 1.00 73.56 171 ASP A C 1
ATOM 1394 O O . ASP A 1 171 ? -6.428 0.418 -16.912 1.00 73.56 171 ASP A O 1
ATOM 1398 N N . LEU A 1 172 ? -4.481 -0.604 -16.473 1.00 68.56 172 LEU A N 1
ATOM 1399 C CA . LEU A 1 172 ? -4.274 -1.171 -17.801 1.00 68.56 172 LEU A CA 1
ATOM 1400 C C . LEU A 1 172 ? -4.443 -2.695 -17.802 1.00 68.56 172 LEU A C 1
ATOM 1402 O O . LEU A 1 172 ? -4.110 -3.359 -18.782 1.00 68.56 172 LEU A O 1
ATOM 1406 N N . GLY A 1 173 ? -4.986 -3.273 -16.730 1.00 73.06 173 GLY A N 1
ATOM 1407 C CA . GLY A 1 173 ? -5.063 -4.716 -16.529 1.00 73.06 173 GLY A CA 1
ATOM 1408 C C . GLY A 1 173 ? -3.862 -5.225 -15.744 1.00 73.06 173 GLY A C 1
ATOM 1409 O O . GLY A 1 173 ? -4.026 -5.572 -14.578 1.00 73.06 173 GLY A O 1
ATOM 1410 N N . ASP A 1 174 ? -2.675 -5.225 -16.349 1.00 76.69 174 ASP A N 1
ATOM 1411 C CA . ASP A 1 174 ? -1.471 -5.796 -15.720 1.00 76.69 174 ASP A CA 1
ATOM 1412 C C . ASP A 1 174 ? -0.641 -4.758 -14.961 1.00 76.69 174 ASP A C 1
ATOM 1414 O O . ASP A 1 174 ? 0.101 -5.105 -14.043 1.00 76.69 174 ASP A O 1
ATOM 1418 N N . THR A 1 175 ? -0.812 -3.479 -15.305 1.00 77.81 175 THR A N 1
ATOM 1419 C CA . THR A 1 175 ? -0.174 -2.345 -14.632 1.00 77.81 175 THR A CA 1
ATOM 1420 C C . THR A 1 175 ? -1.198 -1.309 -14.201 1.00 77.81 175 THR A C 1
ATOM 1422 O O . THR A 1 175 ? -2.247 -1.149 -14.829 1.00 77.81 175 THR A O 1
ATOM 1425 N N . GLY A 1 176 ? -0.910 -0.598 -13.120 1.00 79.00 176 GLY A N 1
ATOM 1426 C CA . GLY A 1 176 ? -1.839 0.370 -12.556 1.00 79.00 176 GLY A CA 1
ATOM 1427 C C . GLY A 1 176 ? -1.235 1.131 -11.392 1.00 79.00 176 GLY A C 1
ATOM 1428 O O . GLY A 1 176 ? -0.243 0.708 -10.804 1.00 79.00 176 GLY A O 1
ATOM 1429 N N . GLU A 1 177 ? -1.858 2.246 -11.051 1.00 83.38 177 GLU A N 1
ATOM 1430 C CA . GLU A 1 177 ? -1.519 3.037 -9.875 1.00 83.38 177 GLU A CA 1
ATOM 1431 C C . GLU A 1 177 ? -2.811 3.504 -9.214 1.00 83.38 177 GLU A C 1
ATOM 1433 O O . GLU A 1 177 ? -3.734 3.987 -9.880 1.00 83.38 177 GLU A O 1
ATOM 1438 N N . ALA A 1 178 ? -2.886 3.350 -7.897 1.00 82.12 178 ALA A N 1
ATOM 1439 C CA . ALA A 1 178 ? -4.026 3.799 -7.123 1.00 82.12 178 ALA A CA 1
ATOM 1440 C C . ALA A 1 178 ? -3.626 4.247 -5.718 1.00 82.12 178 ALA A C 1
ATOM 1442 O O . ALA A 1 178 ? -2.754 3.671 -5.071 1.00 82.12 178 ALA A O 1
ATOM 1443 N N . THR A 1 179 ? -4.352 5.241 -5.229 1.00 84.62 179 THR A N 1
ATOM 1444 C CA . THR A 1 179 ? -4.431 5.607 -3.818 1.00 84.62 179 THR A CA 1
ATOM 1445 C C . THR A 1 179 ? -5.684 4.952 -3.256 1.00 84.62 179 THR A C 1
ATOM 1447 O O . THR A 1 179 ? -6.782 5.168 -3.775 1.00 84.62 179 THR A O 1
ATOM 1450 N N . VAL A 1 180 ? -5.550 4.171 -2.188 1.00 85.38 180 VAL A N 1
ATOM 1451 C CA . VAL A 1 180 ? -6.680 3.471 -1.569 1.00 85.38 180 VAL A CA 1
ATOM 1452 C C . VAL A 1 180 ? -6.927 4.009 -0.166 1.00 85.38 180 VAL A C 1
ATOM 1454 O O . VAL A 1 180 ? -6.014 4.152 0.646 1.00 85.38 180 VAL A O 1
ATOM 1457 N N . HIS A 1 181 ? -8.186 4.305 0.134 1.00 87.56 181 HIS A N 1
ATOM 1458 C CA . HIS A 1 181 ? -8.639 4.803 1.423 1.00 87.56 181 HIS A CA 1
ATOM 1459 C C . HIS A 1 181 ? -9.697 3.867 2.003 1.00 87.56 181 HIS A C 1
ATOM 1461 O O . HIS A 1 181 ? -10.788 3.741 1.454 1.00 87.56 181 HIS A O 1
ATOM 1467 N N . MET A 1 182 ? -9.409 3.255 3.145 1.00 88.12 182 MET A N 1
ATOM 1468 C CA . MET A 1 182 ? -10.353 2.441 3.905 1.00 88.12 182 MET A CA 1
ATOM 1469 C C . MET A 1 182 ? -10.958 3.295 5.017 1.00 88.12 182 MET A C 1
ATOM 1471 O O . MET A 1 182 ? -10.274 3.679 5.968 1.00 88.12 182 MET A O 1
ATOM 1475 N N . ASN A 1 183 ? -12.237 3.634 4.881 1.00 89.88 183 ASN A N 1
ATOM 1476 C CA . ASN A 1 183 ? -12.955 4.464 5.841 1.00 89.88 183 ASN A CA 1
ATOM 1477 C C . ASN A 1 183 ? -13.729 3.579 6.823 1.00 89.88 183 ASN A C 1
ATOM 1479 O O . ASN A 1 183 ? -14.383 2.617 6.416 1.00 89.88 183 ASN A O 1
ATOM 1483 N N . PHE A 1 184 ? -13.685 3.932 8.104 1.00 91.38 184 PHE A N 1
ATOM 1484 C CA . PHE A 1 184 ? -14.402 3.228 9.164 1.00 91.38 184 PHE A CA 1
ATOM 1485 C C . PHE A 1 184 ? -14.866 4.184 10.262 1.00 91.38 184 PHE A C 1
ATOM 1487 O O . PHE A 1 184 ? -14.344 5.295 10.409 1.00 91.38 184 PHE A O 1
ATOM 1494 N N . GLN A 1 185 ? -15.818 3.731 11.070 1.00 93.25 185 GLN A N 1
ATOM 1495 C CA . GLN A 1 185 ? -16.323 4.455 12.226 1.00 93.25 185 GLN A CA 1
ATOM 1496 C C . GLN A 1 185 ? -16.052 3.690 13.524 1.00 93.25 185 GLN A C 1
ATOM 1498 O O . GLN A 1 185 ? -16.292 2.490 13.636 1.00 93.25 185 GLN A O 1
ATOM 1503 N N . GLN A 1 186 ? -15.589 4.411 14.545 1.00 92.69 186 GLN A N 1
ATOM 1504 C CA . GLN A 1 186 ? -15.478 3.911 15.916 1.00 92.69 186 GLN A CA 1
ATOM 1505 C C . GLN A 1 186 ? -15.648 5.079 16.893 1.00 92.69 186 GLN A C 1
ATOM 1507 O O . GLN A 1 186 ? -15.347 6.217 16.546 1.00 92.69 186 GLN A O 1
ATOM 1512 N N . ASN A 1 187 ? -16.156 4.846 18.105 1.00 91.12 187 ASN A N 1
ATOM 1513 C CA . ASN A 1 187 ? -16.309 5.902 19.121 1.00 91.12 187 ASN A CA 1
ATOM 1514 C C . ASN A 1 187 ? -17.054 7.157 18.607 1.00 91.12 187 ASN A C 1
ATOM 1516 O O . ASN A 1 187 ? -16.676 8.288 18.916 1.00 91.12 187 ASN A O 1
ATOM 1520 N N . ASN A 1 188 ? -18.091 6.958 17.779 1.00 89.69 188 ASN A N 1
ATOM 1521 C CA . ASN A 1 188 ? -18.870 8.017 17.117 1.00 89.69 188 ASN A CA 1
ATOM 1522 C C . ASN A 1 188 ? -18.035 8.995 16.271 1.00 89.69 188 ASN A C 1
ATOM 1524 O O . ASN A 1 188 ? -18.413 10.150 16.085 1.00 89.69 188 ASN A O 1
ATOM 1528 N N . ARG A 1 189 ? -16.885 8.546 15.762 1.00 91.12 189 ARG A N 1
ATOM 1529 C CA . ARG A 1 189 ? -15.974 9.328 14.924 1.00 91.12 189 ARG A CA 1
ATOM 1530 C C . ARG A 1 189 ? -15.604 8.541 13.678 1.00 91.12 189 ARG A C 1
ATOM 1532 O O . ARG A 1 189 ? -15.504 7.316 13.718 1.00 91.12 189 ARG A O 1
ATOM 1539 N N . LYS A 1 190 ? -15.399 9.261 12.579 1.00 90.44 190 LYS A N 1
ATOM 1540 C CA . LYS A 1 190 ? -14.977 8.691 11.301 1.00 90.44 190 LYS A CA 1
ATOM 1541 C C . LYS A 1 190 ? -13.460 8.748 11.177 1.00 90.44 190 LYS A C 1
ATOM 1543 O O . LYS A 1 190 ? -12.834 9.753 11.518 1.00 90.44 190 LYS A O 1
ATOM 1548 N N . TYR A 1 191 ? -12.889 7.686 10.642 1.00 89.69 191 TYR A N 1
ATOM 1549 C CA . TYR A 1 191 ? -11.460 7.513 10.451 1.00 89.69 191 TYR A CA 1
ATOM 1550 C C . TYR A 1 191 ? -11.184 6.977 9.053 1.00 89.69 191 TYR A C 1
ATOM 1552 O O . TYR A 1 191 ? -12.061 6.403 8.403 1.00 89.69 191 TYR A O 1
ATOM 1560 N N . ARG A 1 192 ? -9.950 7.173 8.598 1.00 90.00 192 ARG A N 1
ATOM 1561 C CA . ARG A 1 192 ? -9.466 6.704 7.307 1.00 90.00 192 ARG A CA 1
ATOM 1562 C C . ARG A 1 192 ? -8.066 6.139 7.451 1.00 90.00 192 ARG A C 1
ATOM 1564 O O . ARG A 1 192 ? -7.168 6.863 7.871 1.00 90.00 192 ARG A O 1
ATOM 1571 N N . ILE A 1 193 ? -7.883 4.892 7.039 1.00 87.31 193 ILE A N 1
ATOM 1572 C CA . ILE A 1 193 ? -6.563 4.325 6.756 1.00 87.31 193 ILE A CA 1
ATOM 1573 C C . ILE A 1 193 ? -6.304 4.554 5.274 1.00 87.31 193 ILE A C 1
ATOM 1575 O O . ILE A 1 193 ? -7.114 4.166 4.435 1.00 87.31 193 ILE A O 1
ATOM 1579 N N . SER A 1 194 ? -5.210 5.224 4.947 1.00 82.62 194 SER A N 1
ATOM 1580 C CA . SER A 1 194 ? -4.802 5.478 3.569 1.00 82.62 194 SER A CA 1
ATOM 1581 C C . SER A 1 194 ? -3.580 4.640 3.247 1.00 82.62 194 SER A C 1
ATOM 1583 O O . SER A 1 194 ? -2.605 4.714 3.985 1.00 82.62 194 SER A O 1
ATOM 1585 N N . ALA A 1 195 ? -3.642 3.895 2.149 1.00 79.50 195 ALA A N 1
ATOM 1586 C CA . ALA A 1 195 ? -2.493 3.363 1.434 1.00 79.50 195 ALA A CA 1
ATOM 1587 C C . ALA A 1 195 ? -2.302 4.258 0.204 1.00 79.50 195 ALA A C 1
ATOM 1589 O O . ALA A 1 195 ? -2.988 4.099 -0.808 1.00 79.50 195 ALA A O 1
ATOM 1590 N N . MET A 1 196 ? -1.481 5.305 0.340 1.00 60.00 196 MET A N 1
ATOM 1591 C CA . MET A 1 196 ? -1.526 6.426 -0.608 1.00 60.00 196 MET A CA 1
ATOM 1592 C C . MET A 1 196 ? -0.821 6.156 -1.935 1.00 60.00 196 MET A C 1
ATOM 1594 O O . MET A 1 196 ? -1.027 6.922 -2.869 1.00 60.00 196 MET A O 1
ATOM 1598 N N . LYS A 1 197 ? -0.003 5.104 -2.035 1.00 68.88 197 LYS A N 1
ATOM 1599 C CA . LYS A 1 197 ? 0.563 4.658 -3.310 1.00 68.88 197 LYS A CA 1
ATOM 1600 C C . LYS A 1 197 ? 0.606 3.138 -3.379 1.00 68.88 197 LYS A C 1
ATOM 1602 O O . LYS A 1 197 ? 1.462 2.486 -2.772 1.00 68.88 197 LYS A O 1
ATOM 1607 N N . CYS A 1 198 ? -0.303 2.578 -4.157 1.00 78.12 198 CYS A N 1
ATOM 1608 C CA . CYS A 1 198 ? -0.296 1.183 -4.553 1.00 78.12 198 CYS A CA 1
ATOM 1609 C C . CYS A 1 198 ? 0.017 1.109 -6.044 1.00 78.12 198 CYS A C 1
ATOM 1611 O O . CYS A 1 198 ? -0.544 1.874 -6.830 1.00 78.12 198 CYS A O 1
ATOM 1613 N N . VAL A 1 199 ? 0.888 0.182 -6.431 1.00 84.88 199 VAL A N 1
ATOM 1614 C CA . VAL A 1 199 ? 1.127 -0.127 -7.845 1.00 84.88 199 VAL A CA 1
ATOM 1615 C C . VAL A 1 199 ? 0.595 -1.505 -8.149 1.00 84.88 199 VAL A C 1
ATOM 1617 O O . VAL A 1 199 ? 0.716 -2.417 -7.333 1.00 84.88 199 VAL A O 1
ATOM 1620 N N . LYS A 1 200 ? 0.015 -1.656 -9.329 1.00 84.88 200 LYS A N 1
ATOM 1621 C CA . LYS A 1 200 ? -0.295 -2.955 -9.895 1.00 84.88 200 LYS A CA 1
ATOM 1622 C C . LYS A 1 200 ? 0.830 -3.339 -10.838 1.00 84.88 200 LYS A C 1
ATOM 1624 O O . LYS A 1 200 ? 1.223 -2.530 -11.679 1.00 84.88 200 LYS A O 1
ATOM 1629 N N . PHE A 1 201 ? 1.339 -4.546 -10.677 1.00 83.81 201 PHE A N 1
ATOM 1630 C CA . PHE A 1 201 ? 2.379 -5.120 -11.514 1.00 83.81 201 PHE A CA 1
ATOM 1631 C C . PHE A 1 201 ? 2.121 -6.623 -11.651 1.00 83.81 201 PHE 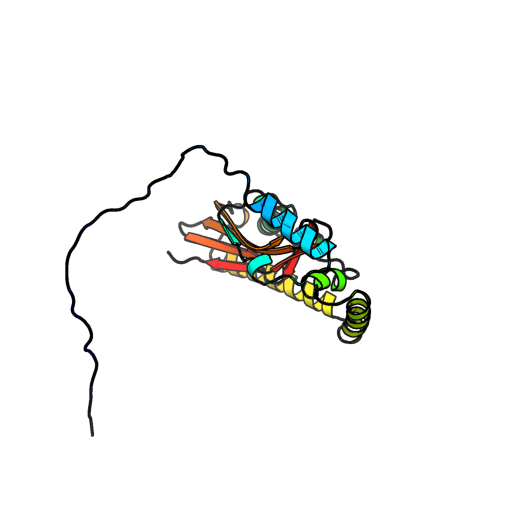A C 1
ATOM 1633 O O . PHE A 1 201 ? 1.756 -7.274 -10.672 1.00 83.81 201 PHE A O 1
ATOM 1640 N N . ASP A 1 202 ? 2.233 -7.165 -12.864 1.00 84.31 202 ASP A N 1
ATOM 1641 C CA . ASP A 1 202 ? 1.855 -8.550 -13.187 1.00 84.31 202 ASP A CA 1
ATOM 1642 C C . ASP A 1 202 ? 0.452 -8.925 -12.657 1.00 84.31 202 ASP A C 1
ATOM 1644 O O . ASP A 1 202 ? 0.204 -10.019 -12.153 1.00 84.31 202 ASP A O 1
ATOM 1648 N N . GLY A 1 203 ? -0.482 -7.967 -12.713 1.00 81.75 203 GLY A N 1
ATOM 1649 C CA . GLY A 1 203 ? -1.866 -8.160 -12.278 1.00 81.75 203 GLY A CA 1
ATOM 1650 C C . GLY A 1 203 ? -2.102 -8.127 -10.758 1.00 81.75 203 GLY A C 1
ATOM 1651 O O . GLY A 1 203 ? -3.266 -8.116 -10.351 1.00 81.75 203 GLY A O 1
ATOM 1652 N N . LYS A 1 204 ? -1.053 -8.048 -9.925 1.00 86.12 204 LYS A N 1
ATOM 1653 C CA . LYS A 1 204 ? -1.136 -7.978 -8.453 1.00 86.12 204 LYS A CA 1
ATOM 1654 C C . LYS A 1 204 ? -0.884 -6.555 -7.947 1.00 86.12 204 LYS A C 1
ATOM 1656 O O . LYS A 1 204 ? -0.024 -5.858 -8.480 1.00 86.12 204 LYS A O 1
ATOM 1661 N N . TRP A 1 205 ? -1.619 -6.127 -6.919 1.00 86.38 205 TRP A N 1
ATOM 1662 C CA . TRP A 1 205 ? -1.368 -4.865 -6.219 1.00 86.38 205 TRP A CA 1
ATOM 1663 C C . TRP A 1 205 ? -0.289 -5.019 -5.143 1.00 86.38 205 TRP A C 1
ATOM 1665 O O . TRP A 1 205 ? -0.275 -5.994 -4.396 1.00 86.38 205 TRP A O 1
ATOM 1675 N N . TYR A 1 206 ? 0.587 -4.022 -5.055 1.00 87.12 206 TYR A N 1
ATOM 1676 C CA . TYR A 1 206 ? 1.666 -3.935 -4.079 1.00 87.12 206 TYR A CA 1
ATOM 1677 C C . TYR A 1 206 ? 1.629 -2.597 -3.347 1.00 87.12 206 TYR A C 1
ATOM 1679 O O . TYR A 1 206 ? 1.329 -1.552 -3.938 1.00 87.12 206 TYR A O 1
ATOM 1687 N N . PHE A 1 207 ? 1.993 -2.613 -2.068 1.00 84.56 207 PHE A N 1
ATOM 1688 C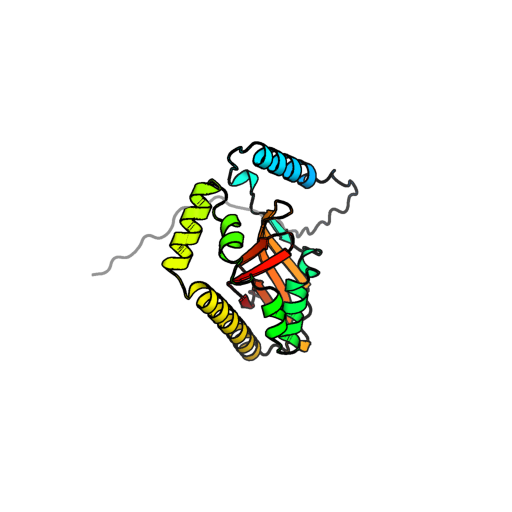 CA . PHE A 1 207 ? 2.185 -1.406 -1.275 1.00 84.56 207 PHE A CA 1
ATOM 1689 C C . PHE A 1 207 ? 3.518 -0.770 -1.627 1.00 84.56 207 PHE A C 1
ATOM 1691 O O . PHE A 1 207 ? 4.558 -1.369 -1.394 1.00 84.56 207 PHE A O 1
ATOM 1698 N N . THR A 1 208 ? 3.517 0.447 -2.168 1.00 70.50 208 THR A N 1
ATOM 1699 C CA . THR A 1 208 ? 4.784 1.093 -2.542 1.00 70.50 208 THR A CA 1
ATOM 1700 C C . THR A 1 208 ? 5.291 2.095 -1.546 1.00 70.50 208 THR A C 1
ATOM 1702 O O . THR A 1 208 ? 6.484 2.310 -1.598 1.00 70.50 208 THR A O 1
ATOM 1705 N N . ASN A 1 209 ? 4.429 2.711 -0.721 1.00 66.12 209 ASN A N 1
ATOM 1706 C CA . ASN A 1 209 ? 4.716 3.552 0.454 1.00 66.12 209 ASN A CA 1
ATOM 1707 C C . ASN A 1 209 ? 3.393 4.240 0.898 1.00 66.12 209 ASN A C 1
ATOM 1709 O O . ASN A 1 209 ? 2.448 4.336 0.111 1.00 66.12 209 ASN A O 1
ATOM 1713 N N . TRP A 1 210 ? 3.384 4.850 2.088 1.00 65.94 210 TRP A N 1
ATOM 1714 C CA . TRP A 1 210 ? 2.371 5.776 2.643 1.00 65.94 210 TRP A CA 1
ATOM 1715 C C . TRP A 1 210 ? 1.150 5.105 3.288 1.00 65.94 210 TRP A C 1
ATOM 1717 O O . TRP A 1 210 ? 0.021 5.299 2.832 1.00 65.94 210 TRP A O 1
ATOM 1727 N N . LEU A 1 211 ? 1.377 4.369 4.381 1.00 75.31 211 LEU A N 1
ATOM 1728 C CA . LEU A 1 211 ? 0.322 3.966 5.318 1.00 75.31 211 L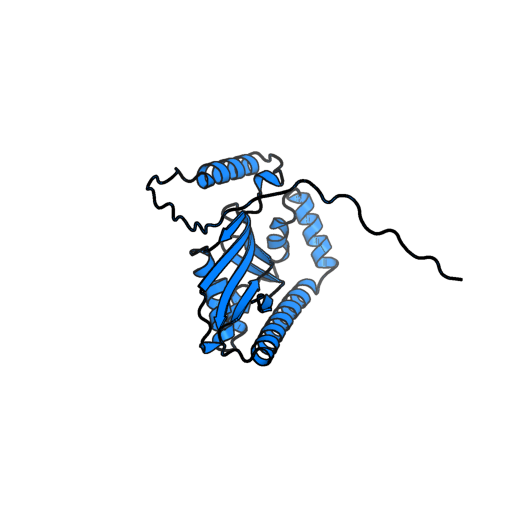EU A CA 1
ATOM 1729 C C . LEU A 1 211 ? 0.079 5.068 6.358 1.00 75.31 211 LEU A C 1
ATOM 1731 O O . LEU A 1 211 ? 0.968 5.403 7.137 1.00 75.31 211 LEU A O 1
ATOM 1735 N N . VAL A 1 212 ? -1.122 5.651 6.372 1.00 81.19 212 VAL A N 1
ATOM 1736 C CA . VAL A 1 212 ? -1.470 6.745 7.297 1.00 81.19 212 VAL A CA 1
ATOM 1737 C C . VAL A 1 212 ? -2.881 6.575 7.843 1.00 81.19 212 VAL A C 1
ATOM 1739 O O . VAL A 1 212 ? -3.827 6.363 7.085 1.00 81.19 212 VAL A O 1
ATOM 1742 N N . LEU A 1 213 ? -3.039 6.747 9.156 1.00 81.00 213 LEU A N 1
ATOM 1743 C CA . LEU A 1 213 ? -4.339 6.857 9.812 1.00 81.00 213 LEU A CA 1
ATOM 1744 C C . LEU A 1 213 ? -4.701 8.329 10.041 1.00 81.00 213 LEU A C 1
ATOM 1746 O O . LEU A 1 213 ? -3.955 9.078 10.664 1.00 81.00 213 LEU A O 1
ATOM 1750 N N . VAL A 1 214 ? -5.884 8.732 9.584 1.00 82.38 214 VAL A N 1
ATOM 1751 C CA . VAL A 1 214 ? -6.400 10.096 9.731 1.00 82.38 214 VAL A CA 1
ATOM 1752 C C . VAL A 1 214 ? -7.764 10.062 10.409 1.00 82.38 214 VAL A C 1
ATOM 1754 O O . VAL A 1 214 ? -8.658 9.312 10.009 1.00 82.38 214 VAL A O 1
ATOM 1757 N N . LYS A 1 215 ? -7.958 10.912 11.421 1.00 79.19 215 LYS A N 1
ATOM 1758 C CA . LYS A 1 215 ? -9.290 11.223 11.951 1.00 79.19 215 LYS A CA 1
ATOM 1759 C C . LYS A 1 215 ? -9.987 12.197 11.000 1.00 79.19 215 LYS A C 1
ATOM 1761 O O . LYS A 1 215 ? -9.490 13.298 10.774 1.00 79.19 215 LYS A O 1
ATOM 1766 N N . MET A 1 216 ? -11.142 11.814 10.467 1.00 76.69 216 MET A N 1
ATOM 1767 C CA . MET A 1 216 ? -11.927 12.689 9.597 1.00 76.69 216 MET A CA 1
ATOM 1768 C C . MET A 1 216 ? -12.729 13.689 10.444 1.00 76.69 216 MET A C 1
ATOM 1770 O O . MET A 1 216 ? -13.128 13.376 11.570 1.00 76.69 216 MET A O 1
ATOM 1774 N N . GLY A 1 217 ? -12.915 14.909 9.925 1.00 64.75 217 GLY A N 1
ATOM 1775 C CA . GLY A 1 217 ? -13.714 15.952 10.578 1.00 64.75 217 GLY A CA 1
ATOM 1776 C C . GLY A 1 217 ? -15.121 15.463 10.943 1.00 64.75 217 GLY A C 1
ATOM 1777 O O . GLY A 1 217 ? -15.631 14.530 10.318 1.00 64.75 217 GLY A O 1
ATOM 1778 N N . ALA A 1 218 ? -15.690 16.059 11.996 1.00 50.25 218 ALA A N 1
ATOM 1779 C CA . ALA A 1 218 ? -17.045 15.767 12.465 1.00 50.25 218 ALA A CA 1
ATOM 1780 C C . ALA A 1 218 ? -18.097 16.151 11.415 1.00 50.25 218 ALA A C 1
ATOM 1782 O O . ALA A 1 218 ? -17.918 17.220 10.789 1.00 50.25 218 ALA A O 1
#

Radius of gyration: 23.0 Å; Cα contacts (8 Å, |Δi|>4): 275; chains: 1; bounding box: 60×68×53 Å

pLDDT: mean 71.42, std 22.16, range [21.72, 95.25]